Protein AF-A0A9D5W1E8-F1 (afdb_monomer_lite)

Structure (mmCIF, N/CA/C/O backbone):
data_AF-A0A9D5W1E8-F1
#
_entry.id   AF-A0A9D5W1E8-F1
#
loop_
_atom_site.group_PDB
_atom_site.id
_atom_site.type_symbol
_atom_site.label_atom_id
_atom_site.label_alt_id
_atom_site.label_comp_id
_atom_site.label_asym_id
_atom_site.label_entity_id
_atom_site.label_seq_id
_atom_site.pdbx_PDB_ins_code
_atom_site.Cartn_x
_atom_site.Cartn_y
_atom_site.Cartn_z
_atom_site.occupancy
_atom_site.B_iso_or_equiv
_atom_site.auth_seq_id
_atom_site.auth_comp_id
_atom_site.auth_asym_id
_atom_site.auth_atom_id
_atom_site.pdbx_PDB_model_num
ATOM 1 N N . MET A 1 1 ? -69.126 -59.414 -14.649 1.00 39.06 1 MET A N 1
ATOM 2 C CA . MET A 1 1 ? -68.035 -60.348 -15.003 1.00 39.06 1 MET A CA 1
ATOM 3 C C . MET A 1 1 ? -66.788 -59.527 -15.330 1.00 39.06 1 MET A C 1
ATOM 5 O O . MET A 1 1 ? -66.850 -58.759 -16.272 1.00 39.06 1 MET A O 1
ATOM 9 N N . ARG A 1 2 ? -65.721 -59.688 -14.521 1.00 39.66 2 ARG A N 1
ATOM 10 C CA . ARG A 1 2 ? -64.316 -59.208 -14.659 1.00 39.66 2 ARG A CA 1
ATOM 11 C C . ARG A 1 2 ? -64.082 -57.675 -14.695 1.00 39.66 2 ARG A C 1
ATOM 13 O O . ARG A 1 2 ? -64.493 -57.022 -15.636 1.00 39.66 2 ARG A O 1
ATOM 20 N N . LEU A 1 3 ? -63.608 -57.027 -13.618 1.00 42.31 3 LEU A N 1
ATOM 21 C CA . LEU A 1 3 ? -62.220 -56.868 -13.097 1.00 42.31 3 LEU A CA 1
ATOM 22 C C . LEU A 1 3 ? -61.208 -56.201 -14.051 1.00 42.31 3 LEU A C 1
ATOM 24 O O . LEU A 1 3 ? -60.854 -56.811 -15.058 1.00 42.31 3 LEU A O 1
ATOM 28 N N . ARG A 1 4 ? -60.681 -55.033 -13.626 1.00 44.94 4 ARG A N 1
ATOM 29 C CA . ARG A 1 4 ? -59.262 -54.561 -13.580 1.00 44.94 4 ARG A CA 1
ATOM 30 C C . ARG A 1 4 ? -59.276 -53.025 -13.436 1.00 44.94 4 ARG A C 1
ATOM 32 O O . ARG A 1 4 ? -59.756 -52.346 -14.329 1.00 44.94 4 ARG A O 1
ATOM 39 N N . LEU A 1 5 ? -59.037 -52.435 -12.262 1.00 48.88 5 LEU A N 1
ATOM 40 C CA . LEU A 1 5 ? -57.752 -52.210 -11.573 1.00 48.88 5 LEU A CA 1
ATOM 41 C C . LEU A 1 5 ? -56.649 -51.646 -12.489 1.00 48.88 5 LEU A C 1
ATOM 43 O O . LEU A 1 5 ? -55.990 -52.409 -13.185 1.00 48.88 5 LEU A O 1
ATOM 47 N N . CYS A 1 6 ? -56.424 -50.333 -12.410 1.00 46.44 6 CYS A N 1
ATOM 48 C CA . CYS A 1 6 ? -55.122 -49.698 -12.619 1.00 46.44 6 CYS A CA 1
ATOM 49 C C . CYS A 1 6 ? -55.022 -48.510 -11.657 1.00 46.44 6 CYS A C 1
ATOM 51 O O . CYS A 1 6 ? -55.689 -47.493 -11.825 1.00 46.44 6 CYS A O 1
ATOM 53 N N . ALA A 1 7 ? -54.220 -48.697 -10.612 1.00 51.88 7 ALA A N 1
ATOM 54 C CA . ALA A 1 7 ? -53.788 -47.651 -9.705 1.00 51.88 7 ALA A CA 1
ATOM 55 C C . ALA A 1 7 ? -52.698 -46.817 -10.388 1.00 51.88 7 ALA A C 1
ATOM 57 O O . ALA A 1 7 ? -51.744 -47.378 -10.924 1.00 51.88 7 ALA A O 1
ATOM 58 N N . VAL A 1 8 ? -52.809 -45.491 -10.321 1.00 54.53 8 VAL A N 1
ATOM 59 C CA . VAL A 1 8 ? -51.677 -44.587 -10.542 1.00 54.53 8 VAL A CA 1
ATOM 60 C C . VAL A 1 8 ? -51.559 -43.714 -9.301 1.00 54.53 8 VAL A C 1
ATOM 62 O O . VAL A 1 8 ? -52.419 -42.889 -9.006 1.00 54.53 8 VAL A O 1
ATOM 65 N N . LEU A 1 9 ? -50.499 -43.982 -8.543 1.00 51.16 9 LEU A N 1
ATOM 66 C CA . LEU A 1 9 ? -50.041 -43.221 -7.389 1.00 51.16 9 LEU A CA 1
ATOM 67 C C . LEU A 1 9 ? -49.576 -41.835 -7.858 1.00 51.16 9 LEU A C 1
ATOM 69 O O . LEU A 1 9 ? -48.527 -41.711 -8.485 1.00 51.16 9 LEU A O 1
ATOM 73 N N . GLY A 1 10 ? -50.355 -40.799 -7.553 1.00 48.41 10 GLY A N 1
ATOM 74 C CA . GLY A 1 10 ? -49.923 -39.408 -7.668 1.00 48.41 10 GLY A CA 1
ATOM 75 C C . GLY A 1 10 ? -49.123 -39.009 -6.430 1.00 48.41 10 GLY A C 1
ATOM 76 O O . GLY A 1 10 ? -49.700 -38.769 -5.373 1.00 48.41 10 GLY A O 1
ATOM 77 N N . PHE A 1 11 ? -47.798 -38.966 -6.556 1.00 49.66 11 PHE A N 1
ATOM 78 C CA . PHE A 1 11 ? -46.906 -38.363 -5.563 1.00 49.66 11 PHE A CA 1
ATOM 79 C C . PHE A 1 11 ? -47.132 -36.839 -5.506 1.00 49.66 11 PHE A C 1
ATOM 81 O O . PHE A 1 11 ? -47.244 -36.211 -6.562 1.00 49.66 11 PHE A O 1
ATOM 88 N N . PRO A 1 12 ? -47.170 -36.214 -4.315 1.00 54.38 12 PRO A N 1
ATOM 89 C CA . PRO A 1 12 ? -47.283 -34.769 -4.209 1.00 54.38 12 PRO A CA 1
ATOM 90 C C . PRO A 1 12 ? -45.966 -34.107 -4.627 1.00 54.38 12 PRO A C 1
ATOM 92 O O . PRO A 1 12 ? -44.900 -34.380 -4.074 1.00 54.38 12 PRO A O 1
ATOM 95 N N . VAL A 1 13 ? -46.059 -33.203 -5.600 1.00 49.84 13 VAL A N 1
ATOM 96 C CA . VAL A 1 13 ? -44.998 -32.265 -5.973 1.00 49.84 13 VAL A CA 1
ATOM 97 C C . VAL A 1 13 ? -44.851 -31.261 -4.828 1.00 49.84 13 VAL A C 1
ATOM 99 O O . VAL A 1 13 ? -45.526 -30.236 -4.781 1.00 49.84 13 VAL A O 1
ATOM 102 N N . VAL A 1 14 ? -43.977 -31.566 -3.870 1.00 51.47 14 VAL A N 1
ATOM 103 C CA . VAL A 1 14 ? -43.455 -30.580 -2.918 1.00 51.47 14 VAL A CA 1
ATOM 104 C C . VAL A 1 14 ? -42.370 -29.800 -3.659 1.00 51.47 14 VAL A C 1
ATOM 106 O O . VAL A 1 14 ? -41.186 -30.126 -3.599 1.00 51.47 14 VAL A O 1
ATOM 109 N N . CYS A 1 15 ? -42.782 -28.801 -4.441 1.00 47.91 15 CYS A N 1
ATOM 110 C CA . CYS A 1 15 ? -41.850 -27.841 -5.019 1.00 47.91 15 CYS A CA 1
ATOM 111 C C . CYS A 1 15 ? -41.264 -26.993 -3.886 1.00 47.91 15 CYS A C 1
ATOM 113 O O . CYS A 1 15 ? -41.933 -26.130 -3.321 1.00 47.91 15 CYS A O 1
ATOM 115 N N . LEU A 1 16 ? -39.997 -27.274 -3.577 1.00 50.75 16 LEU A N 1
ATOM 116 C CA . LEU A 1 16 ? -39.084 -26.434 -2.815 1.00 50.75 16 LEU A CA 1
ATOM 117 C C . LEU A 1 16 ? -39.103 -24.989 -3.346 1.00 50.75 16 LEU A C 1
ATOM 119 O O . LEU A 1 16 ? -38.348 -24.635 -4.245 1.00 50.75 16 LEU A O 1
ATOM 123 N N . LEU A 1 17 ? -39.930 -24.134 -2.750 1.00 48.00 17 LEU A N 1
ATOM 124 C CA . LEU A 1 17 ? -39.779 -22.677 -2.800 1.00 48.00 17 LEU A CA 1
ATOM 125 C C . LEU A 1 17 ? -39.132 -22.208 -1.496 1.00 48.00 17 LEU A C 1
ATOM 127 O O . LEU A 1 17 ? -39.677 -21.421 -0.734 1.00 48.00 17 LEU A O 1
ATOM 131 N N . GLY A 1 18 ? -37.947 -22.752 -1.234 1.00 45.78 18 GLY A N 1
ATOM 132 C CA . GLY A 1 18 ? -37.009 -22.253 -0.241 1.00 45.78 18 GLY A CA 1
ATOM 133 C C . GLY A 1 18 ? -35.786 -21.710 -0.962 1.00 45.78 18 GLY A C 1
ATOM 134 O O . GLY A 1 18 ? -34.686 -22.208 -0.751 1.00 45.78 18 GLY A O 1
ATOM 135 N N . VAL A 1 19 ? -35.970 -20.744 -1.870 1.00 55.25 19 VAL A N 1
ATOM 136 C CA . VAL A 1 19 ? -34.840 -19.940 -2.343 1.00 55.25 19 VAL A CA 1
ATOM 137 C C . VAL A 1 19 ? -34.376 -19.165 -1.124 1.00 55.25 19 VAL A C 1
ATOM 139 O O . VAL A 1 19 ? -35.001 -18.190 -0.710 1.00 55.25 19 VAL A O 1
AT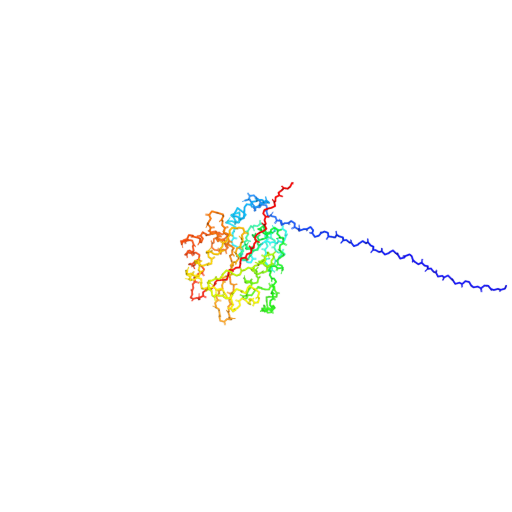OM 142 N N . ALA A 1 20 ? -33.323 -19.681 -0.499 1.00 49.00 20 ALA A N 1
ATOM 143 C CA . ALA A 1 20 ? -32.591 -19.001 0.536 1.00 49.00 20 ALA A CA 1
ATOM 144 C C . ALA A 1 20 ? -32.199 -17.632 -0.020 1.00 49.00 20 ALA A C 1
ATOM 146 O O . ALA A 1 20 ? -31.260 -17.504 -0.805 1.00 49.00 20 ALA A O 1
ATOM 147 N N . ALA A 1 21 ? -32.919 -16.597 0.405 1.00 43.88 21 ALA A N 1
ATOM 148 C CA . ALA A 1 21 ? -32.374 -15.262 0.483 1.00 43.88 21 ALA A CA 1
ATOM 149 C C . ALA A 1 21 ? -31.255 -15.326 1.530 1.00 43.88 21 ALA A C 1
ATOM 151 O O . ALA A 1 21 ? -31.414 -14.894 2.671 1.00 43.88 21 ALA A O 1
ATOM 152 N N . MET A 1 22 ? -30.121 -15.931 1.160 1.00 42.59 22 MET A N 1
ATOM 153 C CA . MET A 1 22 ? -28.859 -15.655 1.813 1.00 42.59 22 MET A CA 1
ATOM 154 C C . MET A 1 22 ? -28.572 -14.208 1.464 1.00 42.59 22 MET A C 1
ATOM 156 O O . MET A 1 22 ? -27.962 -13.889 0.446 1.00 42.59 22 MET A O 1
ATOM 160 N N . SER A 1 23 ? -29.136 -13.328 2.287 1.00 44.66 23 SER A N 1
ATOM 161 C CA . SER A 1 23 ? -28.711 -11.952 2.391 1.00 44.66 23 SER A CA 1
ATOM 162 C C . SER A 1 23 ? -27.190 -12.011 2.410 1.00 44.66 23 SER A C 1
ATOM 164 O O . SER A 1 23 ? -26.612 -12.616 3.316 1.00 44.66 23 SER A O 1
ATOM 166 N N . LEU A 1 24 ? -26.559 -11.459 1.372 1.00 46.53 24 LEU A N 1
ATOM 167 C CA . LEU A 1 24 ? -25.143 -11.116 1.344 1.00 46.53 24 LEU A CA 1
ATOM 168 C C . LEU A 1 24 ? -24.931 -10.063 2.438 1.00 46.53 24 LEU A C 1
ATOM 170 O O . LEU A 1 24 ? -24.718 -8.884 2.168 1.00 46.53 24 LEU A O 1
ATOM 174 N N . ALA A 1 25 ? -25.072 -10.471 3.698 1.00 48.22 25 ALA A N 1
ATOM 175 C CA . ALA A 1 25 ? -24.576 -9.721 4.819 1.00 48.22 25 ALA A CA 1
ATOM 176 C C . ALA A 1 25 ? -23.082 -9.621 4.548 1.00 48.22 25 ALA A C 1
ATOM 178 O O . ALA A 1 25 ? -22.378 -10.634 4.542 1.00 48.22 25 ALA A O 1
ATOM 179 N N . ALA A 1 26 ? -22.631 -8.413 4.209 1.00 59.09 26 ALA A N 1
ATOM 180 C CA . ALA A 1 26 ? -21.218 -8.122 4.082 1.00 59.09 26 ALA A CA 1
ATOM 181 C C . ALA A 1 26 ? -20.546 -8.675 5.340 1.00 59.09 26 ALA A C 1
ATOM 183 O O . ALA A 1 26 ? -20.874 -8.242 6.448 1.00 59.09 26 ALA A O 1
ATOM 184 N N . GLN A 1 27 ? -19.698 -9.693 5.173 1.00 67.50 27 GLN A N 1
ATOM 185 C CA . GLN A 1 27 ? -18.987 -10.280 6.298 1.00 67.50 27 GLN A CA 1
ATOM 186 C C . GLN A 1 27 ? -18.230 -9.146 6.981 1.00 67.50 27 GLN A C 1
ATOM 188 O O . GLN A 1 27 ? -17.465 -8.427 6.330 1.00 67.50 27 GLN A O 1
ATOM 193 N N . ALA A 1 28 ? -18.510 -8.941 8.269 1.00 84.12 28 ALA A N 1
ATOM 194 C CA . ALA A 1 28 ? -17.794 -7.959 9.064 1.00 84.12 28 ALA A CA 1
ATOM 195 C C . ALA A 1 28 ? -16.296 -8.245 8.942 1.00 84.12 28 ALA A C 1
ATOM 197 O O . ALA A 1 28 ? -15.898 -9.407 8.981 1.00 84.12 28 ALA A O 1
ATOM 198 N N . VAL A 1 29 ? -15.485 -7.204 8.765 1.00 90.88 29 VAL A N 1
ATOM 199 C CA . VAL A 1 29 ? -14.031 -7.358 8.681 1.00 90.88 29 VAL A CA 1
ATOM 200 C C . VAL A 1 29 ? -13.511 -7.656 10.085 1.00 90.88 29 VAL A C 1
ATOM 202 O O . VAL A 1 29 ? -13.620 -6.776 10.944 1.00 90.88 29 VAL A O 1
ATOM 205 N N . PRO A 1 30 ? -12.979 -8.857 10.363 1.00 92.75 30 PRO A N 1
ATOM 206 C CA . PRO A 1 30 ? -12.500 -9.171 11.700 1.00 92.75 30 PRO A CA 1
ATOM 207 C C . PRO A 1 30 ? -11.232 -8.373 11.988 1.00 92.75 30 PRO A C 1
ATOM 209 O O . PRO A 1 30 ? -10.327 -8.316 11.157 1.00 92.75 30 PRO A O 1
ATOM 212 N N . VAL A 1 31 ? -11.179 -7.749 13.162 1.00 92.88 31 VAL A N 1
ATOM 213 C CA . VAL A 1 31 ? -10.035 -6.947 13.601 1.00 92.88 31 VAL A CA 1
ATOM 214 C C . VAL A 1 31 ? -9.303 -7.720 14.703 1.00 92.88 31 VAL A C 1
ATOM 216 O O . VAL A 1 31 ? -9.930 -8.054 15.712 1.00 92.88 31 VAL A O 1
ATOM 219 N N . PRO A 1 32 ? -7.994 -7.999 14.562 1.00 94.06 32 PRO A N 1
ATOM 220 C CA . PRO A 1 32 ? -7.176 -8.539 15.641 1.00 94.06 32 PRO A CA 1
ATOM 221 C C . PRO A 1 32 ? -7.301 -7.711 16.928 1.00 94.06 32 PRO A C 1
ATOM 223 O O . PRO A 1 32 ? -7.442 -6.483 16.889 1.00 94.06 32 PRO A O 1
ATOM 226 N N . ALA A 1 33 ? -7.200 -8.365 18.086 1.00 93.38 33 ALA A N 1
ATOM 227 C CA . ALA A 1 33 ? -7.317 -7.689 19.379 1.00 93.38 33 ALA A CA 1
ATOM 228 C C . ALA A 1 33 ? -6.258 -6.586 19.568 1.00 93.38 33 ALA A C 1
ATOM 230 O O . ALA A 1 33 ? -6.563 -5.525 20.108 1.00 93.38 33 ALA A O 1
ATOM 231 N N . ASP A 1 34 ? -5.033 -6.796 19.077 1.00 94.88 34 ASP A N 1
ATOM 232 C CA . ASP A 1 34 ? -3.947 -5.817 19.153 1.00 94.88 34 ASP A CA 1
ATOM 233 C C . ASP A 1 34 ? -4.198 -4.583 18.275 1.00 94.88 34 ASP A C 1
ATOM 235 O O . ASP A 1 34 ? -3.878 -3.470 18.686 1.00 94.88 34 ASP A O 1
ATOM 239 N N . LEU A 1 35 ? -4.819 -4.750 17.103 1.00 95.25 35 LEU A N 1
ATOM 240 C CA . LEU A 1 35 ? -5.220 -3.627 16.249 1.00 95.25 35 LEU A CA 1
ATOM 241 C C . LEU A 1 35 ? -6.437 -2.885 16.809 1.00 95.25 35 LEU A C 1
ATOM 243 O O . LEU A 1 35 ? -6.480 -1.656 16.765 1.00 95.25 35 LEU A O 1
ATOM 247 N N . THR A 1 36 ? -7.384 -3.613 17.403 1.00 92.88 36 THR A N 1
ATOM 248 C CA . THR A 1 36 ? -8.531 -3.021 18.108 1.00 92.88 36 THR A CA 1
ATOM 249 C C . THR A 1 36 ? -8.052 -2.140 19.262 1.00 92.88 36 THR A C 1
ATOM 251 O O . THR A 1 36 ? -8.447 -0.981 19.368 1.00 92.88 36 THR A O 1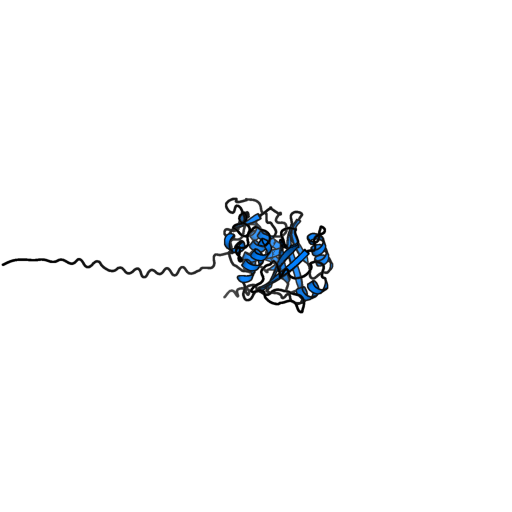
ATOM 254 N N . ALA A 1 37 ? -7.125 -2.647 20.083 1.00 92.69 37 ALA A N 1
ATOM 255 C CA . ALA A 1 37 ? -6.531 -1.902 21.194 1.00 92.69 37 ALA A CA 1
ATOM 256 C C . ALA A 1 37 ? -5.750 -0.653 20.743 1.00 92.69 37 ALA A C 1
ATOM 258 O O . ALA A 1 37 ? -5.588 0.286 21.520 1.00 92.69 37 ALA A O 1
ATOM 259 N N . LYS A 1 38 ? -5.282 -0.628 19.489 1.00 93.44 38 LYS A N 1
ATOM 260 C CA . LYS A 1 38 ? -4.575 0.504 18.874 1.00 93.44 38 LYS A CA 1
ATOM 261 C C . LYS A 1 38 ? -5.482 1.451 18.079 1.00 93.44 38 LYS A C 1
ATOM 263 O O . LYS A 1 38 ? -4.971 2.397 17.488 1.00 93.44 38 LYS A O 1
ATOM 268 N N . GLY A 1 39 ? -6.799 1.235 18.081 1.00 88.06 39 GLY A N 1
ATOM 269 C CA . GLY A 1 39 ? -7.769 2.176 17.513 1.00 88.06 39 GLY A CA 1
ATOM 270 C C . GLY A 1 39 ? -8.333 1.809 16.139 1.00 88.06 39 GLY A C 1
ATOM 271 O O . GLY A 1 39 ? -9.019 2.634 15.539 1.00 88.06 39 GLY A O 1
ATOM 272 N N . VAL A 1 40 ? -8.113 0.588 15.635 1.00 90.31 40 VAL A N 1
ATOM 273 C CA . VAL A 1 40 ? -8.879 0.097 14.477 1.00 90.31 40 VAL A CA 1
ATOM 274 C C . VAL A 1 40 ? -10.297 -0.238 14.938 1.00 90.31 40 VAL A C 1
ATOM 276 O O . VAL A 1 40 ? -10.538 -1.280 15.543 1.00 90.31 40 VAL A O 1
ATOM 279 N N . ALA A 1 41 ? -11.240 0.657 14.656 1.00 86.88 41 ALA A N 1
ATOM 280 C CA . ALA A 1 41 ? -12.644 0.505 15.020 1.00 86.88 41 ALA A CA 1
ATOM 281 C C . ALA A 1 41 ? -13.564 1.128 13.957 1.00 86.88 41 ALA A C 1
ATOM 283 O O . ALA A 1 41 ? -13.138 2.032 13.228 1.00 86.88 41 ALA A O 1
ATOM 284 N N . PRO A 1 42 ? -14.838 0.700 13.866 1.00 80.56 42 PRO A N 1
ATOM 285 C CA . PRO A 1 42 ? -15.832 1.399 13.060 1.00 80.56 42 PRO A CA 1
ATOM 286 C C . PRO A 1 42 ? -15.862 2.899 13.394 1.00 80.56 42 PRO A C 1
ATOM 288 O O . PRO A 1 42 ? -15.907 3.276 14.561 1.00 80.56 42 PRO A O 1
ATOM 291 N N . GLY A 1 43 ? -15.816 3.752 12.369 1.00 81.69 43 GLY A N 1
ATOM 292 C CA . GLY A 1 43 ? -15.843 5.211 12.532 1.00 81.69 43 GLY A CA 1
ATOM 293 C C . GLY A 1 43 ? -14.489 5.877 12.812 1.00 81.69 43 GLY A C 1
ATOM 294 O O . GLY A 1 43 ? -14.419 7.104 12.745 1.00 81.69 43 GLY A O 1
ATOM 295 N N . ALA A 1 44 ? -13.414 5.116 13.059 1.00 89.62 44 ALA A N 1
ATOM 296 C CA . ALA A 1 44 ? -12.063 5.676 13.123 1.00 89.62 44 ALA A CA 1
ATOM 297 C C . ALA A 1 44 ? -11.687 6.350 11.792 1.00 89.62 44 ALA A C 1
ATOM 299 O O . ALA A 1 44 ? -12.136 5.933 10.717 1.00 89.62 44 ALA A O 1
ATOM 300 N N . SER A 1 45 ? -10.865 7.403 11.842 1.00 92.19 45 SER A N 1
ATOM 301 C CA . SER A 1 45 ? -10.406 8.033 10.605 1.00 92.19 45 SER A CA 1
ATOM 302 C C . SER A 1 45 ? -9.477 7.079 9.834 1.00 92.19 45 SER A C 1
ATOM 304 O O . SER A 1 45 ? -8.790 6.263 10.455 1.00 92.19 45 SER A O 1
ATOM 306 N N . PRO A 1 46 ? -9.395 7.179 8.492 1.00 94.81 46 PRO A N 1
ATOM 307 C CA . PRO A 1 46 ? -8.453 6.382 7.705 1.00 94.81 46 PRO A CA 1
ATOM 308 C C . PRO A 1 46 ? -7.010 6.450 8.222 1.00 94.81 46 PRO A C 1
ATOM 310 O O . PRO A 1 46 ? -6.311 5.439 8.261 1.00 94.81 46 PRO A O 1
ATOM 313 N N . THR A 1 47 ? -6.580 7.636 8.656 1.00 95.38 47 THR A N 1
ATOM 314 C CA . THR A 1 47 ? -5.244 7.861 9.213 1.00 95.38 47 THR A CA 1
ATOM 315 C C . THR A 1 47 ? -5.064 7.165 10.558 1.00 95.38 47 THR A C 1
ATOM 317 O O . THR A 1 47 ? -4.020 6.554 10.764 1.00 95.38 47 THR A O 1
ATOM 320 N N . ASP A 1 48 ? -6.062 7.198 11.447 1.00 94.75 48 ASP A N 1
ATOM 321 C CA . ASP A 1 48 ? -5.988 6.506 12.744 1.00 94.75 48 ASP A CA 1
ATOM 322 C C . ASP A 1 48 ? -5.935 4.986 12.553 1.00 94.75 48 ASP A C 1
ATOM 324 O O . ASP A 1 48 ? -5.112 4.307 13.167 1.00 94.75 48 ASP A O 1
ATOM 328 N N . MET A 1 49 ? -6.752 4.454 11.632 1.00 95.81 49 MET A N 1
ATOM 329 C CA . MET A 1 49 ? -6.708 3.037 11.263 1.00 95.81 49 MET A CA 1
ATOM 330 C C . MET A 1 49 ? -5.329 2.638 10.735 1.00 95.81 49 MET A C 1
ATOM 332 O O . MET A 1 49 ? -4.806 1.600 11.126 1.00 95.81 49 MET A O 1
ATOM 336 N N . ALA A 1 50 ? -4.724 3.450 9.865 1.00 97.12 50 ALA A N 1
ATOM 337 C CA . ALA A 1 50 ? -3.394 3.183 9.326 1.00 97.12 50 ALA A CA 1
ATOM 338 C C . ALA A 1 50 ? -2.292 3.310 10.392 1.00 97.12 50 ALA A C 1
ATOM 340 O O . ALA A 1 50 ? -1.372 2.492 10.444 1.00 97.12 50 ALA A O 1
ATOM 341 N N . ASP A 1 51 ? -2.394 4.303 11.278 1.00 97.50 51 ASP A N 1
ATOM 342 C CA . ASP A 1 51 ? -1.434 4.527 12.357 1.00 97.50 51 ASP A CA 1
ATOM 343 C C . ASP A 1 51 ? -1.434 3.386 13.385 1.00 97.50 51 ASP A C 1
ATOM 345 O O . ASP A 1 51 ? -0.372 3.070 13.928 1.00 97.50 51 ASP A O 1
ATOM 349 N N . ALA A 1 52 ? -2.564 2.704 13.588 1.00 97.56 52 ALA A N 1
ATOM 350 C CA . ALA A 1 52 ? -2.662 1.534 14.461 1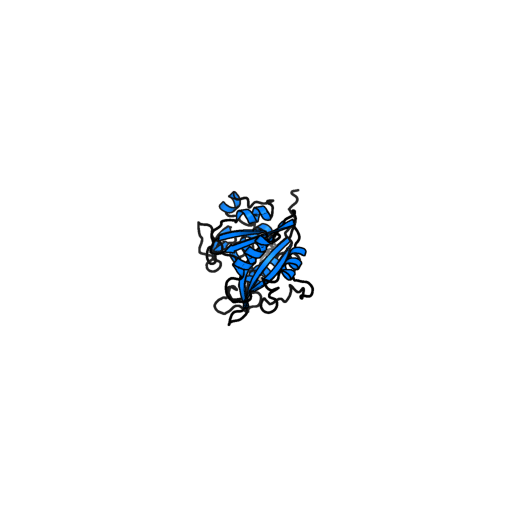.00 97.56 52 ALA A CA 1
ATOM 351 C C . ALA A 1 52 ? -1.768 0.357 14.018 1.00 97.56 52 ALA A C 1
ATOM 353 O O . ALA A 1 52 ? -1.341 -0.452 14.846 1.00 97.56 52 ALA A O 1
ATOM 354 N N . PHE A 1 53 ? -1.425 0.267 12.729 1.00 98.19 53 PHE A N 1
ATOM 355 C CA . PHE A 1 53 ? -0.509 -0.762 12.233 1.00 98.19 53 PHE A CA 1
ATOM 356 C C . PHE A 1 53 ? 0.964 -0.439 12.478 1.00 98.19 53 PHE A C 1
ATOM 358 O O . PHE A 1 53 ? 1.804 -1.336 12.376 1.00 98.19 53 PHE A O 1
ATOM 365 N N . LYS A 1 54 ? 1.314 0.818 12.776 1.00 97.88 54 LYS A N 1
ATOM 366 C CA . LYS A 1 54 ? 2.715 1.223 12.926 1.00 97.88 54 LYS A CA 1
ATOM 367 C C . LYS A 1 54 ? 3.420 0.375 13.984 1.00 97.88 54 LYS A C 1
ATOM 369 O O . LYS A 1 54 ? 2.886 0.096 15.061 1.00 97.88 54 LYS A O 1
ATOM 374 N N . GLY A 1 55 ? 4.646 -0.021 13.662 1.00 97.56 55 GLY A N 1
ATOM 375 C CA . GLY A 1 55 ? 5.484 -0.853 14.518 1.00 97.56 55 GLY A CA 1
ATOM 376 C C . GLY A 1 55 ? 5.141 -2.342 14.498 1.00 97.56 55 GLY A C 1
ATOM 377 O O . GLY A 1 55 ? 5.811 -3.099 15.196 1.00 97.56 55 GLY A O 1
ATOM 378 N N . ILE A 1 56 ? 4.150 -2.798 13.715 1.00 98.44 56 ILE A N 1
ATOM 379 C CA . ILE A 1 56 ? 4.020 -4.236 13.440 1.00 98.44 56 ILE A CA 1
ATOM 380 C C . ILE A 1 56 ? 5.308 -4.706 12.741 1.00 98.44 56 ILE A C 1
ATOM 382 O O . ILE A 1 56 ? 5.682 -4.114 11.722 1.00 98.44 56 ILE A O 1
ATOM 386 N N . PRO A 1 57 ? 5.997 -5.738 13.267 1.00 98.44 57 PRO A N 1
ATOM 387 C CA . PRO A 1 57 ? 7.236 -6.230 12.681 1.00 98.44 57 PRO A CA 1
ATOM 388 C C . PRO A 1 57 ? 7.048 -6.732 11.254 1.00 98.44 57 PRO A C 1
ATOM 390 O O . PRO A 1 57 ? 5.968 -7.174 10.857 1.00 98.44 57 PRO A O 1
ATOM 393 N N . TYR A 1 58 ? 8.136 -6.721 10.494 1.00 98.44 58 TYR A N 1
ATOM 394 C CA . TYR A 1 58 ? 8.139 -7.369 9.197 1.00 98.44 58 TYR A CA 1
ATOM 395 C C . TYR A 1 58 ? 8.207 -8.889 9.364 1.00 98.44 58 TYR A C 1
ATOM 397 O O . TYR A 1 58 ? 9.023 -9.401 10.130 1.00 98.44 58 TYR A O 1
ATOM 405 N N . ARG A 1 59 ? 7.364 -9.608 8.625 1.00 97.94 59 ARG A N 1
ATOM 406 C CA . ARG A 1 59 ? 7.426 -11.066 8.481 1.00 97.94 59 ARG A CA 1
ATOM 407 C C . ARG A 1 59 ? 7.393 -11.382 7.001 1.00 97.94 59 ARG A C 1
ATOM 409 O O . ARG A 1 59 ? 6.481 -10.917 6.321 1.00 97.94 59 ARG A O 1
ATOM 416 N N . ASP A 1 60 ? 8.353 -12.168 6.524 1.00 95.31 60 ASP A N 1
ATOM 417 C CA . ASP A 1 60 ? 8.337 -12.655 5.147 1.00 95.31 60 ASP A CA 1
ATOM 418 C C . ASP A 1 60 ? 7.001 -13.337 4.859 1.00 95.31 60 ASP A C 1
ATOM 420 O O . ASP A 1 60 ? 6.540 -14.170 5.636 1.00 95.31 60 ASP A O 1
ATOM 424 N N . ASP A 1 61 ? 6.362 -12.911 3.771 1.00 94.19 61 ASP A N 1
ATOM 425 C CA . ASP A 1 61 ? 5.041 -13.378 3.341 1.00 94.19 61 ASP A CA 1
ATOM 426 C C . ASP A 1 61 ? 3.875 -13.146 4.331 1.00 94.19 61 ASP A C 1
ATOM 428 O O . ASP A 1 61 ? 2.760 -13.612 4.102 1.00 94.19 61 ASP A O 1
ATOM 432 N N . GLY A 1 62 ? 4.107 -12.405 5.421 1.00 97.31 62 GLY A N 1
ATOM 433 C CA . GLY A 1 62 ? 3.139 -12.203 6.497 1.00 97.31 62 GLY A CA 1
ATOM 434 C C . GLY A 1 62 ? 1.927 -11.368 6.085 1.00 97.31 62 GLY A C 1
ATOM 435 O O . GLY A 1 62 ? 2.071 -10.321 5.455 1.00 97.31 62 GLY A O 1
ATOM 436 N N . THR A 1 63 ? 0.736 -11.795 6.500 1.00 97.81 63 THR A N 1
ATOM 437 C CA . THR A 1 63 ? -0.555 -11.146 6.225 1.00 97.81 63 THR A CA 1
ATOM 438 C C . THR A 1 63 ? -1.567 -11.419 7.351 1.00 97.81 63 THR A C 1
ATOM 440 O O . THR A 1 63 ? -1.258 -12.124 8.314 1.00 97.81 63 THR A O 1
ATOM 443 N N . LEU A 1 64 ? -2.775 -10.862 7.246 1.00 97.62 64 LEU A N 1
ATOM 444 C CA . LEU A 1 64 ? -3.945 -11.309 8.007 1.00 97.62 64 LEU A CA 1
ATOM 445 C C . LEU A 1 64 ? -4.836 -12.172 7.107 1.00 97.62 64 LEU A C 1
ATOM 447 O O . LEU A 1 64 ? -5.031 -11.837 5.938 1.00 97.62 64 LEU A O 1
ATOM 451 N N . ASP A 1 65 ? -5.434 -13.234 7.633 1.00 96.44 65 ASP A N 1
ATOM 452 C CA . ASP A 1 65 ? -6.501 -13.959 6.933 1.00 96.44 65 ASP A CA 1
ATOM 453 C C . ASP A 1 65 ? -7.865 -13.256 7.068 1.00 96.44 65 ASP A C 1
ATOM 455 O O . ASP A 1 65 ? -7.998 -12.186 7.669 1.00 96.44 65 ASP A O 1
ATOM 459 N N . GLU A 1 66 ? -8.897 -13.861 6.489 1.00 95.50 66 GLU A N 1
ATOM 460 C CA . GLU A 1 66 ? -10.285 -13.399 6.522 1.00 95.50 66 GLU A CA 1
ATOM 461 C C . GLU A 1 66 ? -10.919 -13.479 7.918 1.00 95.50 66 GLU A C 1
ATOM 463 O O . GLU A 1 66 ? -12.034 -12.998 8.106 1.00 95.50 66 GLU A O 1
ATOM 468 N N . GLN A 1 67 ? -10.243 -14.091 8.893 1.00 96.50 67 GLN A N 1
ATOM 469 C CA . GLN A 1 67 ? -10.649 -14.157 10.297 1.00 96.50 67 GLN A CA 1
ATOM 470 C C . GLN A 1 67 ? -9.843 -13.191 11.178 1.00 96.50 67 GLN A C 1
ATOM 472 O O . GLN A 1 67 ? -10.037 -13.171 12.394 1.00 96.50 67 GLN A O 1
ATOM 477 N N . GLY A 1 68 ? -8.966 -12.369 10.590 1.00 96.12 68 GLY A N 1
ATOM 478 C CA . GLY A 1 68 ? -8.124 -11.432 11.330 1.00 96.12 68 GLY A CA 1
ATOM 479 C C . GLY A 1 68 ? -7.009 -12.126 12.114 1.00 96.12 68 GLY A C 1
ATOM 480 O O . GLY A 1 68 ? -6.565 -11.614 13.137 1.00 96.12 68 GLY A O 1
ATOM 481 N N . ARG A 1 69 ? -6.553 -13.303 11.678 1.00 97.88 69 ARG A N 1
ATOM 482 C CA . ARG A 1 69 ? -5.422 -14.013 12.287 1.00 97.88 69 ARG A CA 1
ATOM 483 C C . ARG A 1 69 ? -4.160 -13.760 11.472 1.00 97.88 69 ARG A C 1
ATOM 485 O O . ARG A 1 69 ? -4.203 -13.755 10.244 1.00 97.88 69 ARG A O 1
ATOM 492 N N . TYR A 1 70 ? -3.028 -13.572 12.147 1.00 98.44 70 TYR A N 1
ATOM 493 C CA . TYR A 1 70 ? -1.739 -13.448 11.469 1.00 98.44 70 TYR A CA 1
ATOM 494 C C . TYR A 1 70 ? -1.360 -14.780 10.821 1.00 98.44 70 TYR A C 1
ATOM 496 O O . TYR A 1 70 ? -1.312 -15.806 11.497 1.00 98.44 70 TYR A O 1
ATOM 504 N N . THR A 1 71 ? -1.079 -14.750 9.523 1.00 98.00 71 THR A N 1
ATOM 505 C CA . THR A 1 71 ? -0.756 -15.924 8.702 1.00 98.00 71 THR A CA 1
ATOM 506 C C . THR A 1 71 ? 0.233 -15.554 7.591 1.00 98.00 71 THR A C 1
ATOM 508 O O . THR A 1 71 ? 0.783 -14.448 7.595 1.00 98.00 71 THR A O 1
ATOM 511 N N . LEU A 1 72 ? 0.476 -16.467 6.650 1.00 95.69 72 LEU A N 1
ATOM 512 C CA . LEU A 1 72 ? 1.230 -16.233 5.418 1.00 95.69 72 LEU A CA 1
ATOM 513 C C . LEU A 1 72 ? 0.300 -16.304 4.202 1.00 95.69 72 LEU A C 1
ATOM 515 O O . LEU A 1 72 ? -0.669 -17.060 4.212 1.00 95.69 72 LEU A O 1
ATOM 519 N N . PHE A 1 73 ? 0.610 -15.583 3.123 1.00 91.44 73 PHE A N 1
ATOM 520 C CA . PHE A 1 73 ? -0.123 -15.769 1.864 1.00 91.44 73 PHE A CA 1
ATOM 521 C C . PHE A 1 73 ? 0.069 -17.183 1.284 1.00 91.44 73 PHE A C 1
ATOM 523 O O . PHE A 1 73 ? -0.835 -17.702 0.645 1.00 91.44 73 PHE A O 1
ATOM 530 N N . GLU A 1 74 ? 1.256 -17.786 1.436 1.00 89.56 74 GLU A N 1
ATOM 531 C CA . GLU A 1 74 ? 1.621 -19.072 0.805 1.00 89.56 74 GLU A CA 1
ATOM 532 C C . GLU A 1 74 ? 1.050 -20.249 1.580 1.00 89.56 74 GLU A C 1
ATOM 534 O O . GLU A 1 74 ? 0.706 -21.282 1.016 1.00 89.56 74 GLU A O 1
ATOM 539 N N . ARG A 1 75 ? 0.980 -20.079 2.899 1.00 92.44 75 ARG A N 1
ATOM 540 C CA . ARG A 1 75 ? 0.577 -21.104 3.855 1.00 92.44 75 ARG A CA 1
ATOM 541 C C . ARG A 1 75 ? -0.462 -20.505 4.796 1.00 92.44 75 ARG A C 1
ATOM 543 O O . ARG A 1 75 ? -0.134 -20.222 5.950 1.00 92.44 75 ARG A O 1
ATOM 550 N N . PRO A 1 76 ? -1.687 -20.240 4.299 1.00 93.75 76 PRO A N 1
ATOM 551 C CA . PRO A 1 76 ? -2.736 -19.593 5.083 1.00 93.75 76 PRO A CA 1
ATOM 552 C C . PRO A 1 76 ? -3.170 -20.427 6.300 1.00 93.75 76 PRO A C 1
ATOM 554 O O . PRO A 1 76 ? -3.731 -19.887 7.252 1.00 93.75 76 PRO A O 1
ATOM 557 N N . ASP A 1 77 ? -2.869 -21.727 6.300 1.00 95.56 77 ASP A N 1
ATOM 558 C CA . ASP A 1 77 ? -3.049 -22.659 7.412 1.00 95.56 77 ASP A CA 1
ATOM 559 C C . ASP A 1 77 ? -2.082 -22.415 8.588 1.00 95.56 77 ASP A C 1
ATOM 561 O O . ASP A 1 77 ? -2.362 -22.834 9.714 1.00 95.56 77 ASP A O 1
ATOM 565 N N . GLN A 1 78 ? -0.968 -21.708 8.371 1.00 97.19 78 GLN A N 1
ATOM 566 C CA . GLN A 1 78 ? 0.003 -21.399 9.420 1.00 97.19 78 GLN A CA 1
ATOM 567 C C . GLN A 1 78 ? -0.367 -20.135 10.187 1.00 97.19 78 GLN A C 1
ATOM 569 O O . GLN A 1 78 ? -0.070 -19.020 9.771 1.00 97.19 78 GLN A O 1
ATOM 574 N N . ILE A 1 79 ? -0.956 -20.317 11.366 1.00 98.25 79 ILE A N 1
ATOM 575 C CA . ILE A 1 79 ? -1.392 -19.208 12.215 1.00 98.25 79 ILE A CA 1
ATOM 576 C C . ILE A 1 79 ? -0.320 -18.828 13.240 1.00 98.25 79 ILE A C 1
ATOM 578 O O . ILE A 1 79 ? 0.183 -19.668 13.988 1.00 98.25 79 ILE A O 1
ATOM 582 N N . PHE A 1 80 ? -0.023 -17.533 13.334 1.00 98.06 80 PHE A N 1
ATOM 583 C CA . PHE A 1 80 ? 0.944 -16.964 14.269 1.00 98.06 80 PHE A CA 1
ATOM 584 C C . PHE A 1 80 ? 0.238 -16.200 15.387 1.00 98.06 80 PHE A C 1
ATOM 586 O O . PHE A 1 80 ? -0.673 -15.412 15.151 1.00 98.06 80 PHE A O 1
ATOM 593 N N . GLN A 1 81 ? 0.719 -16.385 16.617 1.00 96.62 81 GLN A N 1
ATOM 594 C CA . GLN A 1 81 ? 0.239 -15.629 17.782 1.00 96.62 81 GLN A CA 1
ATOM 595 C C . GLN A 1 81 ? 0.874 -14.234 17.884 1.00 96.62 81 GLN A C 1
ATOM 597 O O . GLN A 1 81 ? 0.407 -13.391 18.644 1.00 96.62 81 GLN A O 1
ATOM 602 N N . THR A 1 82 ? 1.955 -13.984 17.140 1.00 97.38 82 THR A N 1
ATOM 603 C CA . THR A 1 82 ? 2.656 -12.698 17.131 1.00 97.38 82 THR A CA 1
ATOM 604 C C . THR A 1 82 ? 2.374 -11.920 15.843 1.00 97.38 82 THR A C 1
ATOM 606 O O . THR A 1 82 ? 2.364 -12.519 14.757 1.00 97.38 82 THR A O 1
ATOM 609 N N . PRO A 1 83 ? 2.215 -10.585 15.918 1.00 98.25 83 PRO A N 1
ATOM 610 C CA . PRO A 1 83 ? 2.044 -9.748 14.738 1.00 98.25 83 PRO A CA 1
ATOM 611 C C . PRO A 1 83 ? 3.215 -9.852 13.767 1.00 98.25 83 PRO A C 1
ATOM 613 O O . PRO A 1 83 ? 4.371 -9.975 14.177 1.00 98.25 83 PRO A O 1
ATOM 616 N N . GLY A 1 84 ? 2.918 -9.773 12.475 1.00 98.12 84 GLY A N 1
ATOM 617 C CA . GLY A 1 84 ? 3.943 -9.701 11.443 1.00 98.12 84 GLY A CA 1
ATOM 618 C C . GLY A 1 84 ? 3.339 -9.607 10.053 1.00 98.12 84 GLY A C 1
ATOM 619 O O . GLY A 1 84 ? 2.497 -10.432 9.700 1.00 98.12 84 GLY A O 1
ATOM 620 N N . LEU A 1 85 ? 3.768 -8.609 9.282 1.00 98.38 85 LEU A N 1
ATOM 621 C CA . LEU A 1 85 ? 3.240 -8.311 7.950 1.00 98.38 85 LEU A CA 1
ATOM 622 C C . LEU A 1 85 ? 4.386 -8.001 6.983 1.00 98.38 85 LEU A C 1
ATOM 624 O O . LEU A 1 85 ? 5.313 -7.277 7.349 1.00 98.38 85 LEU A O 1
ATOM 628 N N . ASN A 1 86 ? 4.317 -8.497 5.748 1.00 97.75 86 ASN A N 1
ATOM 629 C CA . ASN A 1 86 ? 5.130 -7.952 4.659 1.00 97.75 86 ASN A CA 1
ATOM 630 C C . ASN A 1 86 ? 4.430 -6.729 4.031 1.00 97.75 86 ASN A C 1
ATOM 632 O O . ASN A 1 86 ? 3.366 -6.299 4.486 1.00 97.75 86 ASN A O 1
ATOM 636 N N . CYS A 1 87 ? 5.021 -6.141 2.987 1.00 97.50 87 CYS A N 1
ATOM 637 C CA . CYS A 1 87 ? 4.434 -4.978 2.316 1.00 97.50 87 CYS A CA 1
ATOM 638 C C . CYS A 1 87 ? 3.041 -5.277 1.737 1.00 97.50 87 CYS A C 1
ATOM 640 O O . CYS A 1 87 ? 2.106 -4.516 1.987 1.00 97.50 87 CYS A O 1
ATOM 642 N N . SER A 1 88 ? 2.875 -6.409 1.052 1.00 97.44 88 SER A N 1
ATOM 643 C CA . SER A 1 88 ? 1.600 -6.838 0.467 1.00 97.44 88 SER A CA 1
ATOM 644 C C . SER A 1 88 ? 0.527 -7.136 1.512 1.00 97.44 88 SER A C 1
ATOM 646 O O . SER A 1 88 ? -0.613 -6.697 1.383 1.00 97.44 88 SER A O 1
ATOM 648 N N . GLY A 1 89 ? 0.890 -7.837 2.581 1.00 97.75 89 GLY A N 1
ATOM 649 C CA . GLY A 1 89 ? -0.012 -8.225 3.655 1.00 97.75 89 GLY A CA 1
ATOM 650 C C . GLY A 1 89 ? -0.448 -7.025 4.474 1.00 97.75 89 GLY A C 1
ATOM 651 O O . GLY A 1 89 ? -1.613 -6.945 4.856 1.00 97.75 89 GLY A O 1
ATOM 652 N N . PHE A 1 90 ? 0.439 -6.045 4.669 1.00 98.56 90 PHE A N 1
ATOM 653 C CA . PHE A 1 90 ? 0.069 -4.749 5.228 1.00 98.56 90 PHE A CA 1
ATOM 654 C C . PHE A 1 90 ? -0.953 -4.018 4.348 1.00 98.56 90 PHE A C 1
ATOM 656 O O . PHE A 1 90 ? -2.016 -3.644 4.848 1.00 98.56 90 PHE A O 1
ATOM 663 N N . VAL A 1 91 ? -0.666 -3.848 3.051 1.00 98.56 91 VAL A N 1
ATOM 664 C CA . VAL A 1 91 ? -1.561 -3.139 2.121 1.00 98.56 91 VAL A CA 1
ATOM 665 C C . VAL A 1 91 ? -2.932 -3.809 2.061 1.00 98.56 91 VAL A C 1
ATOM 667 O O . VAL A 1 91 ? -3.945 -3.120 2.188 1.00 98.56 91 VAL A O 1
ATOM 670 N N . LEU A 1 92 ? -2.984 -5.138 1.946 1.00 98.06 92 LEU A N 1
ATOM 671 C CA . LEU A 1 92 ? -4.237 -5.891 1.971 1.00 98.06 92 LEU A CA 1
ATOM 672 C C . LEU A 1 92 ? -4.994 -5.680 3.285 1.00 98.06 92 LEU A C 1
ATOM 674 O O . LEU A 1 92 ? -6.166 -5.305 3.269 1.00 98.06 92 LEU A O 1
ATOM 678 N N . SER A 1 93 ? -4.320 -5.888 4.417 1.00 97.50 93 SER A N 1
ATOM 679 C CA . SER A 1 93 ? -4.936 -5.805 5.742 1.00 97.50 93 SER A CA 1
ATOM 680 C C . SER A 1 93 ? -5.546 -4.430 5.998 1.00 97.50 93 SER A C 1
ATOM 682 O O . SER A 1 93 ? -6.709 -4.340 6.382 1.00 97.50 93 SER A O 1
ATOM 684 N N . LEU A 1 94 ? -4.797 -3.354 5.742 1.00 97.75 94 LEU A N 1
ATOM 685 C CA . LEU A 1 94 ? -5.303 -1.995 5.920 1.00 97.75 94 LEU A CA 1
ATOM 686 C C . LEU A 1 94 ? -6.446 -1.690 4.941 1.00 97.75 94 LEU A C 1
ATOM 688 O O . LEU A 1 94 ? -7.461 -1.120 5.342 1.00 97.75 94 LEU A O 1
ATOM 692 N N . SER A 1 95 ? -6.337 -2.132 3.686 1.00 97.50 95 SER A N 1
ATOM 693 C CA . SER A 1 95 ? -7.38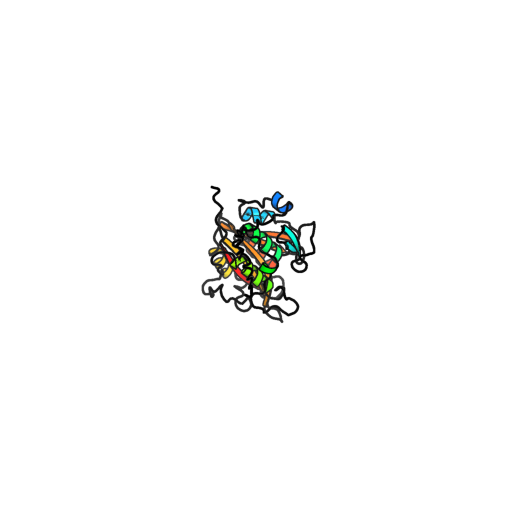3 -1.915 2.680 1.00 97.50 95 SER A CA 1
ATOM 694 C C . SER A 1 95 ? -8.713 -2.563 3.060 1.00 97.50 95 SER A C 1
ATOM 696 O O . SER A 1 95 ? -9.759 -1.966 2.813 1.00 97.50 95 SER A O 1
ATOM 698 N N . ARG A 1 96 ? -8.707 -3.738 3.709 1.00 95.81 96 ARG A N 1
ATOM 699 C CA . ARG A 1 96 ? -9.943 -4.366 4.212 1.00 95.81 96 ARG A CA 1
ATOM 700 C C . ARG A 1 96 ? -10.699 -3.445 5.165 1.00 95.81 96 ARG A C 1
ATOM 702 O O . ARG A 1 96 ? -11.911 -3.282 5.027 1.00 95.81 96 ARG A O 1
ATOM 709 N N . TYR A 1 97 ? -9.984 -2.820 6.099 1.00 94.44 97 TYR A N 1
ATOM 710 C CA . TYR A 1 97 ? -10.577 -1.914 7.081 1.00 94.44 97 TYR A CA 1
ATOM 711 C C . TYR A 1 97 ? -11.042 -0.608 6.438 1.00 94.44 97 TYR A C 1
ATOM 713 O O . TYR A 1 97 ? -12.180 -0.197 6.654 1.00 94.44 97 TYR A O 1
ATOM 721 N N . LEU A 1 98 ? -10.211 -0.008 5.580 1.00 94.88 98 LEU A N 1
ATOM 722 C CA . LEU A 1 98 ? -10.541 1.237 4.885 1.00 94.88 98 LEU A CA 1
ATOM 723 C C . LEU A 1 98 ? -11.747 1.094 3.947 1.00 94.88 98 LEU A C 1
ATOM 725 O O . LEU A 1 98 ? -12.577 1.997 3.859 1.00 94.88 98 LEU A O 1
ATOM 729 N N . LEU A 1 99 ? -11.866 -0.044 3.260 1.00 93.75 99 LEU A N 1
ATOM 730 C CA . LEU A 1 99 ? -12.987 -0.338 2.365 1.00 93.75 99 LEU A CA 1
ATOM 731 C C . LEU A 1 99 ? -14.198 -0.942 3.088 1.00 93.75 99 LEU A C 1
ATOM 733 O O . LEU A 1 99 ? -15.265 -1.055 2.483 1.00 93.75 99 LEU A O 1
ATOM 737 N N . GLY A 1 100 ? -14.049 -1.363 4.348 1.00 92.25 100 GLY A N 1
ATOM 738 C CA . GLY A 1 100 ? -15.072 -2.116 5.074 1.00 92.25 100 GLY A CA 1
ATOM 739 C C . GLY A 1 100 ? -15.449 -3.429 4.378 1.00 92.25 100 GLY A C 1
ATOM 740 O O . GLY A 1 100 ? -16.626 -3.793 4.350 1.00 92.25 100 GLY A O 1
ATOM 741 N N . ARG A 1 101 ? -14.472 -4.112 3.765 1.00 92.50 101 ARG A N 1
ATOM 742 C CA . ARG A 1 101 ? -14.663 -5.344 2.981 1.00 92.50 101 ARG A CA 1
ATOM 743 C C . ARG A 1 101 ? -13.691 -6.430 3.426 1.00 92.50 101 ARG A C 1
ATOM 745 O O . ARG A 1 101 ? -12.486 -6.202 3.463 1.00 92.50 101 ARG A O 1
ATOM 752 N N . ASN A 1 102 ? -14.201 -7.629 3.700 1.00 94.44 102 ASN A N 1
ATOM 753 C CA . ASN A 1 102 ? -13.369 -8.777 4.055 1.00 94.44 102 ASN A CA 1
ATOM 754 C C . ASN A 1 102 ? -12.817 -9.465 2.792 1.00 94.44 102 ASN A C 1
ATOM 756 O O . ASN A 1 102 ? -13.365 -10.456 2.321 1.00 94.44 102 ASN A O 1
ATOM 760 N N . ILE A 1 103 ? -11.787 -8.867 2.188 1.00 94.81 103 ILE A N 1
ATOM 761 C CA . ILE A 1 103 ? -11.180 -9.335 0.929 1.00 94.81 103 ILE A CA 1
ATOM 762 C C . ILE A 1 103 ? -10.420 -10.641 1.179 1.00 94.81 103 ILE A C 1
ATOM 764 O O . ILE A 1 103 ? -9.503 -10.654 1.997 1.00 94.81 103 ILE A O 1
ATOM 768 N N . GLY A 1 104 ? -10.753 -11.722 0.476 1.00 94.56 104 GLY A N 1
ATOM 769 C CA . GLY A 1 104 ? -10.075 -13.009 0.661 1.00 94.56 104 GLY A CA 1
ATOM 770 C C . GLY A 1 104 ? -8.605 -12.997 0.230 1.00 94.56 104 GLY A C 1
ATOM 771 O O . GLY A 1 104 ? -8.231 -12.224 -0.651 1.00 94.56 104 GLY A O 1
ATOM 772 N N . LEU A 1 105 ? -7.762 -13.863 0.801 1.00 94.00 105 LEU A N 1
ATOM 773 C CA . LEU A 1 105 ? -6.359 -14.003 0.380 1.00 94.00 105 LEU A CA 1
ATOM 774 C C . LEU A 1 105 ? -6.261 -14.447 -1.082 1.00 94.00 105 LEU A C 1
ATOM 776 O O . LEU A 1 105 ? -5.542 -13.826 -1.858 1.00 94.00 105 LEU A O 1
ATOM 780 N N . ALA A 1 106 ? -7.049 -15.452 -1.475 1.00 90.81 106 ALA A N 1
ATOM 781 C CA . ALA A 1 106 ? -7.115 -15.919 -2.861 1.00 90.81 106 ALA A CA 1
ATOM 782 C C . ALA A 1 106 ? -7.652 -14.842 -3.816 1.00 90.81 106 ALA A C 1
ATOM 784 O O . ALA A 1 106 ? -7.207 -14.744 -4.951 1.00 90.81 106 ALA A O 1
ATOM 785 N N . GLN A 1 107 ? -8.584 -14.007 -3.347 1.00 92.50 107 GLN A N 1
ATOM 786 C CA . GLN A 1 107 ? -9.104 -12.885 -4.128 1.00 92.50 107 GLN A CA 1
ATOM 787 C C . GLN A 1 107 ? -8.042 -11.797 -4.322 1.00 92.50 107 GLN A C 1
ATOM 789 O O . GLN A 1 107 ? -7.927 -11.237 -5.406 1.00 92.50 107 GLN A O 1
ATOM 794 N N . ALA A 1 108 ? -7.280 -11.481 -3.274 1.00 93.00 108 ALA A N 1
ATOM 795 C CA . ALA A 1 108 ? -6.221 -10.481 -3.331 1.00 93.00 108 ALA A CA 1
ATOM 796 C C . ALA A 1 108 ? -5.048 -10.934 -4.214 1.00 93.00 108 ALA A C 1
ATOM 798 O O . ALA A 1 108 ? -4.475 -10.118 -4.929 1.00 93.00 108 ALA A O 1
ATOM 799 N N . ALA A 1 109 ? -4.722 -12.227 -4.166 1.00 90.81 109 ALA A N 1
ATOM 800 C CA . ALA A 1 109 ? -3.624 -12.859 -4.893 1.00 90.81 109 ALA A CA 1
ATOM 801 C C . ALA A 1 109 ? -4.032 -13.431 -6.263 1.00 90.81 109 ALA A C 1
ATOM 803 O O . ALA A 1 109 ? -3.290 -14.209 -6.850 1.00 90.81 109 ALA A O 1
ATOM 804 N N . HIS A 1 110 ? -5.233 -13.118 -6.751 1.00 89.69 110 HIS A N 1
ATOM 805 C CA . HIS A 1 110 ? -5.704 -13.653 -8.020 1.00 89.69 110 HIS A CA 1
ATOM 806 C C . HIS A 1 110 ? -4.864 -13.116 -9.182 1.00 89.69 110 HIS A C 1
ATOM 808 O O . HIS A 1 110 ? -4.883 -11.910 -9.424 1.00 89.69 110 HIS A O 1
ATOM 814 N N . ASP A 1 111 ? -4.211 -14.030 -9.903 1.00 87.38 111 ASP A N 1
ATOM 815 C CA . ASP A 1 111 ? -3.568 -13.746 -11.184 1.00 87.38 111 ASP A CA 1
ATOM 816 C C . ASP A 1 111 ? -4.628 -13.384 -12.227 1.00 87.38 111 ASP A C 1
ATOM 818 O O . ASP A 1 111 ? -5.457 -14.216 -12.617 1.00 87.38 111 ASP A O 1
ATOM 822 N N . ARG A 1 112 ? -4.630 -12.119 -12.642 1.00 82.69 112 ARG A N 1
ATOM 823 C CA . ARG A 1 112 ? -5.664 -11.579 -13.528 1.00 82.69 112 ARG A CA 1
ATOM 824 C C . ARG A 1 112 ? -5.425 -11.904 -14.993 1.00 82.69 112 ARG A C 1
ATOM 826 O O . ARG A 1 112 ? -6.389 -11.937 -15.762 1.00 82.69 112 ARG A O 1
ATOM 833 N N . LEU A 1 113 ? -4.164 -12.036 -15.389 1.00 84.00 113 LEU A N 1
ATOM 834 C CA . LEU A 1 113 ? -3.756 -12.198 -16.782 1.00 84.00 113 LEU A CA 1
ATOM 835 C C . LEU A 1 113 ? -3.437 -13.657 -17.115 1.00 84.00 113 LEU A C 1
ATOM 837 O O . LEU A 1 113 ? -3.370 -14.007 -18.295 1.00 84.00 113 LEU A O 1
ATOM 841 N N . GLY A 1 114 ? -3.326 -14.515 -16.100 1.00 82.94 114 GLY A N 1
ATOM 842 C CA . GLY A 1 114 ? -2.915 -15.904 -16.260 1.00 82.94 114 GLY A CA 1
ATOM 843 C C . GLY A 1 114 ? -1.462 -16.015 -16.718 1.00 82.94 114 GLY A C 1
ATOM 844 O O . GLY A 1 114 ? -1.121 -16.984 -17.400 1.00 82.94 114 GLY A O 1
ATOM 845 N N . ASP A 1 115 ? -0.643 -15.000 -16.442 1.00 79.94 115 ASP A N 1
ATOM 846 C CA . ASP A 1 115 ? 0.753 -14.899 -16.863 1.00 79.94 115 ASP A CA 1
ATOM 847 C C . ASP A 1 115 ? 1.736 -15.203 -15.729 1.00 79.94 115 ASP A C 1
ATOM 849 O O . ASP A 1 115 ? 2.955 -15.132 -15.932 1.00 79.94 115 ASP A O 1
ATOM 853 N N . SER A 1 116 ? 1.215 -15.658 -14.584 1.00 77.88 116 SER A N 1
ATOM 854 C CA . SER A 1 116 ? 2.045 -16.206 -13.533 1.00 77.88 116 SER A CA 1
ATOM 855 C C . SER A 1 116 ? 2.788 -17.462 -13.967 1.00 77.88 116 SER A C 1
ATOM 857 O O . SER A 1 116 ? 2.246 -18.370 -14.606 1.00 77.88 116 SER A O 1
ATOM 859 N N . GLY A 1 117 ? 4.058 -17.545 -13.570 1.00 68.81 117 GLY A N 1
ATOM 860 C CA . GLY A 1 117 ? 4.872 -18.739 -13.795 1.00 68.81 117 GLY A CA 1
ATOM 861 C C . GLY A 1 117 ? 4.242 -20.014 -13.197 1.00 68.81 117 GLY A C 1
ATOM 862 O O . GLY A 1 117 ? 3.511 -19.942 -12.208 1.00 68.81 117 GLY A O 1
ATOM 863 N N . PRO A 1 118 ? 4.564 -21.210 -13.730 1.00 67.69 118 PRO A N 1
ATOM 864 C CA . PRO A 1 118 ? 3.974 -22.481 -13.285 1.00 67.69 118 PRO A CA 1
ATOM 865 C C . PRO A 1 118 ? 4.221 -22.800 -11.800 1.00 67.69 118 PRO A C 1
ATOM 867 O O . PRO A 1 118 ? 3.433 -23.523 -11.193 1.00 67.69 118 PRO A O 1
ATOM 870 N N . ASP A 1 119 ? 5.278 -22.235 -11.209 1.00 68.56 119 ASP A N 1
ATOM 871 C CA . ASP A 1 119 ? 5.621 -22.384 -9.789 1.00 68.56 119 ASP A CA 1
ATOM 872 C C . ASP A 1 119 ? 4.918 -21.355 -8.876 1.00 68.56 119 ASP A C 1
ATOM 874 O O . ASP A 1 119 ? 5.071 -21.400 -7.656 1.00 68.56 119 ASP A O 1
ATOM 878 N N . SER A 1 120 ? 4.120 -20.447 -9.448 1.00 64.12 120 SER A N 1
ATOM 879 C CA . SER A 1 120 ? 3.408 -19.376 -8.741 1.00 64.12 120 SER A CA 1
ATOM 880 C C . SER A 1 120 ? 1.910 -19.334 -9.095 1.00 64.12 120 SER A C 1
ATOM 882 O O . SER A 1 120 ? 1.393 -18.271 -9.427 1.00 64.12 120 SER A O 1
ATOM 884 N N . PRO A 1 121 ? 1.150 -20.441 -8.962 1.00 56.41 121 PRO A N 1
ATOM 885 C CA . PRO A 1 121 ? -0.252 -20.524 -9.405 1.00 56.41 121 PRO A CA 1
ATOM 886 C C . PRO A 1 121 ? -1.228 -19.588 -8.662 1.00 56.41 121 PRO A C 1
ATOM 888 O O . PRO A 1 121 ? -2.398 -19.500 -9.024 1.00 56.41 121 PRO A O 1
ATOM 891 N N . LEU A 1 122 ? -0.769 -18.916 -7.601 1.00 55.03 122 LEU A N 1
ATOM 892 C CA . LEU A 1 122 ? -1.508 -17.908 -6.835 1.00 55.03 122 LEU A CA 1
ATOM 893 C C . LEU A 1 122 ? -0.943 -16.492 -7.053 1.00 55.03 122 LEU A C 1
ATOM 895 O O . LEU A 1 122 ? -0.882 -15.716 -6.102 1.00 55.03 122 LEU A O 1
ATOM 899 N N . GLY A 1 123 ? -0.423 -16.174 -8.241 1.00 57.94 123 GLY A N 1
ATOM 900 C CA . GLY A 1 123 ? -0.021 -14.801 -8.573 1.00 57.94 123 GLY A CA 1
ATOM 901 C C . GLY A 1 123 ? 1.306 -14.339 -7.971 1.00 57.94 123 GLY A C 1
ATOM 902 O O . GLY A 1 123 ? 1.694 -13.189 -8.127 1.00 57.94 123 GLY A O 1
ATOM 903 N N . LYS A 1 124 ? 1.999 -15.177 -7.189 1.00 67.00 124 LYS A N 1
ATOM 904 C CA . LYS A 1 124 ? 3.181 -14.770 -6.407 1.00 67.00 124 LYS A CA 1
ATOM 905 C C . LYS A 1 124 ? 4.460 -14.762 -7.229 1.00 67.00 124 LYS A C 1
ATOM 907 O O . LYS A 1 124 ? 5.402 -15.506 -6.940 1.00 67.00 124 LYS A O 1
ATOM 912 N N . ASP A 1 125 ? 4.507 -13.953 -8.264 1.00 70.88 125 ASP A N 1
ATOM 913 C CA . ASP A 1 125 ? 5.627 -13.969 -9.185 1.00 70.88 125 ASP A CA 1
ATOM 914 C C . ASP A 1 125 ? 6.173 -12.557 -9.456 1.00 70.88 125 ASP A C 1
ATOM 916 O O . ASP A 1 125 ? 6.393 -11.776 -8.519 1.00 70.88 125 ASP A O 1
ATOM 920 N N . TRP A 1 126 ? 6.546 -12.257 -10.700 1.00 68.75 126 TRP A N 1
ATOM 921 C CA . TRP A 1 126 ? 7.095 -10.969 -11.055 1.00 68.75 126 TRP A CA 1
ATOM 922 C C . TRP A 1 126 ? 6.069 -9.838 -10.926 1.00 68.75 126 TRP A C 1
ATOM 924 O O . TRP A 1 126 ? 6.499 -8.722 -10.627 1.00 68.75 126 TRP A O 1
ATOM 934 N N . ASP A 1 127 ? 4.768 -10.080 -11.089 1.00 77.06 127 ASP A N 1
ATOM 935 C CA . ASP A 1 127 ? 3.754 -9.025 -11.142 1.00 77.06 127 ASP A CA 1
ATOM 936 C C . ASP A 1 127 ? 2.818 -8.982 -9.929 1.00 77.06 127 ASP A C 1
ATOM 938 O O . ASP A 1 127 ? 2.054 -8.032 -9.810 1.00 77.06 127 ASP A O 1
ATOM 942 N N . PHE A 1 128 ? 2.967 -9.887 -8.956 1.00 85.06 128 PHE A N 1
ATOM 943 C CA . PHE A 1 128 ? 2.142 -9.943 -7.739 1.00 85.06 128 PHE A CA 1
ATOM 944 C C . PHE A 1 128 ? 1.780 -8.579 -7.127 1.00 85.06 128 PHE A C 1
ATOM 946 O O . PHE A 1 128 ? 0.656 -8.340 -6.692 1.00 85.06 128 PHE A O 1
ATOM 953 N N . GLY A 1 129 ? 2.750 -7.660 -7.043 1.00 90.81 129 GLY A N 1
ATOM 954 C CA . GLY A 1 129 ? 2.516 -6.327 -6.489 1.00 90.81 129 GLY A CA 1
ATOM 955 C C . GLY A 1 129 ? 1.560 -5.467 -7.325 1.00 90.81 129 GLY A C 1
ATOM 956 O O . GLY A 1 129 ? 0.905 -4.592 -6.770 1.00 90.81 129 GLY A O 1
ATOM 957 N N . TRP A 1 130 ? 1.509 -5.655 -8.642 1.00 91.81 130 TRP A N 1
ATOM 958 C CA . TRP A 1 130 ? 0.519 -5.062 -9.542 1.00 91.81 130 TRP A CA 1
ATOM 959 C C . TRP A 1 130 ? -0.859 -5.694 -9.339 1.00 91.81 130 TRP A C 1
ATOM 961 O O . TRP A 1 130 ? -1.802 -4.975 -8.993 1.00 91.81 130 TRP A O 1
ATOM 971 N N . ASP A 1 131 ? -0.952 -7.016 -9.456 1.00 91.56 131 ASP A N 1
ATOM 972 C CA . ASP A 1 131 ? -2.212 -7.739 -9.301 1.00 91.56 131 ASP A CA 1
ATOM 973 C C . ASP A 1 131 ? -2.877 -7.455 -7.960 1.00 91.56 131 ASP A C 1
ATOM 975 O O . ASP A 1 131 ? -4.064 -7.132 -7.902 1.00 91.56 131 ASP A O 1
ATOM 979 N N . LEU A 1 132 ? -2.095 -7.449 -6.879 1.00 94.81 132 LEU A N 1
ATOM 980 C CA . LEU A 1 132 ? -2.581 -7.120 -5.547 1.00 94.81 132 LEU A CA 1
ATOM 981 C C . LEU A 1 132 ? -3.248 -5.740 -5.504 1.00 94.81 132 LEU A C 1
ATOM 983 O O . LEU A 1 132 ? -4.381 -5.614 -5.029 1.00 94.81 132 LEU A O 1
ATOM 987 N N . ILE A 1 133 ? -2.555 -4.686 -5.958 1.00 95.31 133 ILE A N 1
ATOM 988 C CA . ILE A 1 133 ? -3.107 -3.328 -5.865 1.00 95.31 133 ILE A CA 1
ATOM 989 C C . ILE A 1 133 ? -4.333 -3.174 -6.760 1.00 95.31 133 ILE A C 1
ATOM 991 O O . ILE A 1 133 ? -5.279 -2.481 -6.386 1.00 95.31 133 ILE A O 1
ATOM 995 N N . TRP A 1 134 ? -4.363 -3.859 -7.902 1.00 94.06 134 TRP A N 1
ATOM 996 C CA . TRP A 1 134 ? -5.500 -3.819 -8.801 1.00 94.06 134 TRP A CA 1
ATOM 997 C C . TRP A 1 134 ? -6.710 -4.580 -8.243 1.00 94.06 134 TRP A C 1
ATOM 999 O O . TRP A 1 134 ? -7.827 -4.053 -8.219 1.00 94.06 134 TRP A O 1
ATOM 1009 N N . ASN A 1 135 ? -6.509 -5.802 -7.749 1.00 94.12 135 ASN A N 1
ATOM 1010 C CA . ASN A 1 135 ? -7.554 -6.625 -7.139 1.00 94.12 135 ASN A CA 1
ATOM 1011 C C . ASN A 1 135 ? -8.203 -5.914 -5.947 1.00 94.12 135 ASN A C 1
ATOM 1013 O O . ASN A 1 135 ? -9.413 -6.012 -5.761 1.00 94.12 135 ASN A O 1
ATOM 1017 N N . ILE A 1 136 ? -7.437 -5.124 -5.190 1.00 95.81 136 ILE A N 1
ATOM 1018 C CA . ILE A 1 136 ? -7.975 -4.274 -4.124 1.00 95.81 136 ILE A CA 1
ATOM 1019 C C . ILE A 1 136 ? -8.709 -3.052 -4.698 1.00 95.81 136 ILE A C 1
ATOM 1021 O O . ILE A 1 136 ? -9.862 -2.806 -4.339 1.00 95.81 136 ILE A O 1
ATOM 1025 N N . ALA A 1 137 ? -8.072 -2.268 -5.574 1.00 94.38 137 ALA A N 1
ATOM 1026 C CA . ALA A 1 137 ? -8.642 -1.014 -6.075 1.00 94.38 137 ALA A CA 1
ATOM 1027 C C . ALA A 1 137 ? -9.919 -1.221 -6.899 1.00 94.38 137 ALA A C 1
ATOM 1029 O O . ALA A 1 137 ? -10.833 -0.403 -6.830 1.00 94.38 137 ALA A O 1
ATOM 1030 N N . SER A 1 138 ? -10.013 -2.326 -7.641 1.00 92.12 138 SER A N 1
ATOM 1031 C CA . SER A 1 138 ? -11.188 -2.675 -8.453 1.00 92.12 138 SER A CA 1
ATOM 1032 C C . SER A 1 138 ? -12.457 -2.940 -7.633 1.00 92.12 138 SER A C 1
ATOM 1034 O O . SER A 1 138 ? -13.554 -2.948 -8.189 1.00 92.12 138 SER A O 1
ATOM 1036 N N . LEU A 1 139 ? -12.339 -3.100 -6.309 1.00 90.31 139 LEU A N 1
ATOM 1037 C CA . LEU A 1 139 ? -13.480 -3.177 -5.390 1.00 90.31 139 LEU A CA 1
ATOM 1038 C C . LEU A 1 139 ? -14.074 -1.806 -5.041 1.00 90.31 139 LEU A C 1
ATOM 1040 O O . LEU A 1 139 ? -15.181 -1.739 -4.491 1.00 90.31 139 LEU A O 1
ATOM 1044 N N . ALA A 1 140 ? -13.340 -0.727 -5.316 1.00 84.88 140 ALA A N 1
ATOM 1045 C CA . ALA A 1 140 ? -13.818 0.640 -5.194 1.00 84.88 140 ALA A CA 1
ATOM 1046 C C . ALA A 1 140 ? -14.493 1.105 -6.492 1.00 84.88 140 ALA A C 1
ATOM 1048 O O . ALA A 1 140 ? -14.293 0.549 -7.571 1.00 84.88 140 ALA A O 1
ATOM 1049 N N . ALA A 1 141 ? -15.305 2.156 -6.390 1.00 78.62 141 ALA A N 1
ATOM 1050 C CA . ALA A 1 141 ? -15.904 2.768 -7.568 1.00 78.62 141 ALA A CA 1
ATOM 1051 C C . ALA A 1 141 ? -14.831 3.518 -8.376 1.00 78.62 141 ALA A C 1
ATOM 1053 O O . ALA A 1 141 ? -14.188 4.418 -7.840 1.00 78.62 141 ALA A O 1
ATOM 1054 N N . ASN A 1 142 ? -14.697 3.175 -9.662 1.00 81.75 142 ASN A N 1
ATOM 1055 C CA . ASN A 1 142 ? -13.873 3.870 -10.661 1.00 81.75 142 ASN A CA 1
ATOM 1056 C C . ASN A 1 142 ? -12.397 4.068 -10.248 1.00 81.75 142 ASN A C 1
ATOM 1058 O O . ASN A 1 142 ? -11.973 5.212 -10.063 1.00 81.75 142 ASN A O 1
ATOM 1062 N N . PRO A 1 143 ? -11.601 2.989 -10.104 1.00 88.50 143 PRO A N 1
ATOM 1063 C CA . PRO A 1 143 ? -10.173 3.133 -9.841 1.00 88.50 143 PRO A CA 1
ATOM 1064 C C . PRO A 1 143 ? -9.481 3.891 -10.982 1.00 88.50 143 PRO A C 1
ATOM 1066 O O . PRO A 1 143 ? -9.796 3.680 -12.156 1.00 88.50 143 PRO A O 1
ATOM 1069 N N . ARG A 1 144 ? -8.529 4.764 -10.641 1.00 89.88 144 ARG A N 1
ATOM 1070 C CA . ARG A 1 144 ? -7.851 5.653 -11.599 1.00 89.88 144 ARG A CA 1
ATOM 1071 C C . ARG A 1 144 ? -6.345 5.623 -11.411 1.00 89.88 144 ARG A C 1
ATOM 1073 O O . ARG A 1 144 ? -5.866 5.678 -10.282 1.00 89.88 144 ARG A O 1
ATOM 1080 N N . ILE A 1 145 ? -5.586 5.581 -12.502 1.00 90.62 145 ILE A N 1
ATOM 1081 C CA . ILE A 1 145 ? -4.128 5.686 -12.417 1.00 90.62 145 ILE A CA 1
ATOM 1082 C C . ILE A 1 145 ? -3.749 7.153 -12.181 1.00 90.62 145 ILE A C 1
ATOM 1084 O O . ILE A 1 145 ? -4.164 8.042 -12.922 1.00 90.62 145 ILE A O 1
ATOM 1088 N N . LEU A 1 146 ? -2.924 7.418 -11.167 1.00 91.75 146 LEU A N 1
ATOM 1089 C CA . LEU A 1 146 ? -2.324 8.737 -10.975 1.00 91.75 146 LEU A CA 1
ATOM 1090 C C . LEU A 1 146 ? -1.031 8.825 -11.782 1.00 91.75 146 LEU A C 1
ATOM 1092 O O . LEU A 1 146 ? 0.004 8.293 -11.377 1.00 91.75 146 LEU A O 1
ATOM 1096 N N . SER A 1 147 ? -1.100 9.521 -12.912 1.00 84.00 147 SER A N 1
ATOM 1097 C CA . SER A 1 147 ? 0.030 9.701 -13.823 1.00 84.00 147 SER A CA 1
ATOM 1098 C C . SER A 1 147 ? 0.381 11.175 -14.040 1.00 84.00 147 SER A C 1
ATOM 1100 O O . SER A 1 147 ? -0.482 12.044 -13.873 1.00 84.00 147 SER A O 1
ATOM 1102 N N . PRO A 1 148 ? 1.631 11.488 -14.436 1.00 83.19 148 PRO A N 1
ATOM 1103 C CA . PRO A 1 148 ? 1.977 12.818 -14.924 1.00 83.19 148 PRO A CA 1
ATOM 1104 C C . PRO A 1 148 ? 1.163 13.192 -16.181 1.00 83.19 148 PRO A C 1
ATOM 1106 O O . PRO A 1 148 ? 0.683 12.303 -16.893 1.00 83.19 148 PRO A O 1
ATOM 1109 N N . PRO A 1 149 ? 1.019 14.497 -16.486 1.00 76.94 149 PRO A N 1
ATOM 1110 C CA . PRO A 1 149 ? 0.293 14.965 -17.662 1.00 76.94 149 PRO A CA 1
ATOM 1111 C C . PRO A 1 149 ? 0.807 14.321 -18.956 1.00 76.94 149 PRO A C 1
ATOM 1113 O O . PRO A 1 149 ? 2.014 14.244 -19.178 1.00 76.94 149 PRO A O 1
ATOM 1116 N N . GLY A 1 150 ? -0.114 13.886 -19.819 1.00 68.56 150 GLY A N 1
ATOM 1117 C CA . GLY A 1 150 ? 0.205 13.294 -21.123 1.00 68.56 150 GLY A CA 1
ATOM 1118 C C . GLY A 1 150 ? 0.495 11.790 -21.110 1.00 68.56 150 GLY A C 1
ATOM 1119 O O . GLY A 1 150 ? 0.695 11.215 -22.177 1.00 68.56 150 GLY A O 1
ATOM 1120 N N . ALA A 1 151 ? 0.488 11.134 -19.946 1.00 71.88 151 ALA A N 1
ATOM 1121 C CA . ALA A 1 151 ? 0.500 9.676 -19.887 1.00 71.88 151 ALA A CA 1
ATOM 1122 C C . ALA A 1 151 ? -0.904 9.098 -20.170 1.00 71.88 151 ALA A C 1
ATOM 1124 O O . ALA A 1 151 ? -1.902 9.759 -19.868 1.00 71.88 151 ALA A O 1
ATOM 1125 N N . PRO A 1 152 ? -1.008 7.869 -20.707 1.00 64.88 152 PRO A N 1
ATOM 1126 C CA . PRO A 1 152 ? -2.295 7.215 -20.918 1.00 64.88 152 PRO A CA 1
ATOM 1127 C C . PRO A 1 152 ? -3.043 7.026 -19.591 1.00 64.88 152 PRO A C 1
ATOM 1129 O O . PRO A 1 152 ? -2.513 6.423 -18.658 1.00 64.88 152 PRO A O 1
ATOM 1132 N N . ASP A 1 153 ? -4.281 7.516 -19.520 1.00 63.41 153 ASP A N 1
ATOM 1133 C CA . ASP A 1 153 ? -5.209 7.221 -18.426 1.00 63.41 153 ASP A CA 1
ATOM 1134 C C . ASP A 1 153 ? -6.028 5.988 -18.809 1.00 63.41 153 ASP A C 1
ATOM 1136 O O . ASP A 1 153 ? -7.131 6.077 -19.347 1.00 63.41 153 ASP A O 1
ATOM 1140 N N . ALA A 1 154 ? -5.433 4.812 -18.640 1.00 61.59 154 ALA A N 1
ATOM 1141 C CA . ALA A 1 154 ? -6.127 3.559 -18.883 1.00 61.59 154 ALA A CA 1
ATOM 1142 C C . ALA A 1 154 ? -5.785 2.583 -17.767 1.00 61.59 154 ALA A C 1
ATOM 1144 O O . ALA A 1 154 ? -4.922 1.724 -17.899 1.00 61.59 154 ALA A O 1
ATOM 1145 N N . ALA A 1 155 ? -6.489 2.732 -16.645 1.00 64.88 155 ALA A N 1
ATOM 1146 C CA . ALA A 1 155 ? -6.523 1.701 -15.621 1.00 64.88 155 ALA A CA 1
ATOM 1147 C C . ALA A 1 155 ? -6.908 0.354 -16.280 1.00 64.88 155 ALA A C 1
ATOM 1149 O O . ALA A 1 155 ? -6.238 -0.661 -16.111 1.00 64.88 155 ALA A O 1
ATOM 1150 N N . GLN A 1 156 ? -7.972 0.355 -17.092 1.00 64.25 156 GLN A N 1
ATOM 1151 C CA . GLN A 1 156 ? -8.434 -0.829 -17.815 1.00 64.25 156 GLN A CA 1
ATOM 1152 C C . GLN A 1 156 ? -7.478 -1.197 -18.959 1.00 64.25 156 GLN A C 1
ATOM 1154 O O . GLN A 1 156 ? -7.229 -0.385 -19.846 1.00 64.25 156 GLN A O 1
ATOM 1159 N N . GLY A 1 157 ? -6.985 -2.438 -18.950 1.00 70.06 157 GLY A N 1
ATOM 1160 C CA . GLY A 1 157 ? -6.063 -2.957 -19.967 1.00 70.06 157 GLY A CA 1
ATOM 1161 C C . GLY A 1 157 ? -4.580 -2.730 -19.663 1.00 70.06 157 GLY A C 1
ATOM 1162 O O . GLY A 1 157 ? -3.748 -3.052 -20.505 1.00 70.06 157 GLY A O 1
ATOM 1163 N N . ASN A 1 158 ? -4.242 -2.195 -18.485 1.00 77.38 158 ASN A N 1
ATOM 1164 C CA . ASN A 1 158 ? -2.868 -2.180 -17.991 1.00 77.38 158 ASN A CA 1
ATOM 1165 C C . ASN A 1 158 ? -2.432 -3.613 -17.626 1.00 77.38 158 ASN A C 1
ATOM 1167 O O . ASN A 1 158 ? -3.150 -4.318 -16.916 1.00 77.38 158 ASN A O 1
ATOM 1171 N N . ASP A 1 159 ? -1.275 -4.030 -18.135 1.00 78.44 159 ASP A N 1
ATOM 1172 C CA . ASP A 1 159 ? -0.698 -5.368 -17.967 1.00 78.44 159 ASP A CA 1
ATOM 1173 C C . ASP A 1 159 ? 0.417 -5.426 -16.906 1.00 78.44 159 ASP A C 1
ATOM 1175 O O . ASP A 1 159 ? 1.111 -6.427 -16.790 1.00 78.44 159 ASP A O 1
ATOM 1179 N N . GLY A 1 160 ? 0.686 -4.326 -16.198 1.00 77.75 160 GLY A N 1
ATOM 1180 C CA . GLY A 1 160 ? 1.813 -4.187 -15.271 1.00 77.75 160 GLY A CA 1
ATOM 1181 C C . GLY A 1 160 ? 3.188 -4.141 -15.958 1.00 77.75 160 GLY A C 1
ATOM 1182 O O . GLY A 1 160 ? 4.081 -3.422 -15.511 1.00 77.75 160 GLY A O 1
ATOM 1183 N N . ALA A 1 161 ? 3.377 -4.817 -17.091 1.00 79.12 161 ALA A N 1
ATOM 1184 C CA . ALA A 1 161 ? 4.647 -4.908 -17.801 1.00 79.12 161 ALA A CA 1
ATOM 1185 C C . ALA A 1 161 ? 5.005 -3.624 -18.568 1.00 79.12 161 ALA A C 1
ATOM 1187 O O . ALA A 1 161 ? 6.127 -3.104 -18.463 1.00 79.12 161 ALA A O 1
ATOM 1188 N N . THR A 1 162 ? 4.058 -3.100 -19.346 1.00 77.31 162 THR A N 1
ATOM 1189 C CA . THR A 1 162 ? 4.268 -1.957 -20.246 1.00 77.31 162 THR A CA 1
ATOM 1190 C C . THR A 1 162 ? 3.956 -0.623 -19.573 1.00 77.31 162 THR A C 1
ATOM 1192 O O . THR A 1 162 ? 4.647 0.371 -19.810 1.00 77.31 162 THR A O 1
ATOM 1195 N N . GLN A 1 163 ? 2.983 -0.602 -18.661 1.00 81.00 163 GLN A N 1
ATOM 1196 C CA . GLN A 1 163 ? 2.500 0.604 -17.989 1.00 81.00 163 GLN A CA 1
ATOM 1197 C C . GLN A 1 163 ? 2.880 0.613 -16.500 1.00 81.00 163 GLN A C 1
ATOM 1199 O O . GLN A 1 163 ? 2.055 0.470 -15.601 1.00 81.00 163 GLN A O 1
ATOM 1204 N N . ARG A 1 164 ? 4.168 0.852 -16.237 1.00 86.88 164 ARG A N 1
ATOM 1205 C CA . ARG A 1 164 ? 4.791 0.802 -14.896 1.00 86.88 164 ARG A CA 1
ATOM 1206 C C . ARG A 1 164 ? 4.745 2.121 -14.116 1.00 86.88 164 ARG A C 1
ATOM 1208 O O . ARG A 1 164 ? 5.488 2.291 -13.150 1.00 86.88 164 ARG A O 1
ATOM 1215 N N . GLY A 1 165 ? 3.913 3.056 -14.567 1.00 91.62 165 GLY A N 1
ATOM 1216 C CA . GLY A 1 165 ? 3.853 4.428 -14.071 1.00 91.62 165 GLY A CA 1
ATOM 1217 C C . GLY A 1 165 ? 5.100 5.236 -14.439 1.00 91.62 165 GLY A C 1
ATOM 1218 O O . GLY A 1 165 ? 5.556 5.189 -15.582 1.00 91.62 165 GLY A O 1
ATOM 1219 N N . PHE A 1 166 ? 5.654 5.993 -13.495 1.00 93.62 166 PHE A N 1
ATOM 1220 C CA . PHE A 1 166 ? 6.766 6.923 -13.740 1.00 93.62 166 PHE A CA 1
ATOM 1221 C C . PHE A 1 166 ? 8.020 6.553 -12.942 1.00 93.62 166 PHE A C 1
ATOM 1223 O O . PHE A 1 166 ? 7.983 5.715 -12.043 1.00 93.62 166 PHE A O 1
ATOM 1230 N N . ALA A 1 167 ? 9.169 7.129 -13.308 1.00 93.94 167 ALA A N 1
ATOM 1231 C CA . ALA A 1 167 ? 10.425 6.826 -12.628 1.00 93.94 167 ALA A CA 1
ATOM 1232 C C . ALA A 1 167 ? 10.371 7.301 -11.174 1.00 93.94 167 ALA A C 1
ATOM 1234 O O . ALA A 1 167 ? 9.987 8.433 -10.903 1.00 93.94 167 ALA A O 1
ATOM 1235 N N . LEU A 1 168 ? 10.815 6.462 -10.240 1.00 94.69 168 LEU A N 1
ATOM 1236 C CA . LEU A 1 168 ? 10.726 6.772 -8.814 1.00 94.69 168 LEU A CA 1
ATOM 1237 C C . LEU A 1 168 ? 11.491 8.056 -8.437 1.00 94.69 168 LEU A C 1
ATOM 1239 O O . LEU A 1 168 ? 11.101 8.761 -7.514 1.00 94.69 168 LEU A O 1
ATOM 1243 N N . SER A 1 169 ? 12.554 8.373 -9.177 1.00 94.00 169 SER A N 1
ATOM 1244 C CA . SER A 1 169 ? 13.376 9.575 -9.012 1.00 94.00 169 SER A CA 1
ATOM 1245 C C . SER A 1 169 ? 12.827 10.829 -9.711 1.00 94.00 169 SER A C 1
ATOM 1247 O O . SER A 1 169 ? 13.478 11.870 -9.666 1.00 94.00 169 SER A O 1
ATOM 1249 N N . ASP A 1 170 ? 11.694 10.751 -10.413 1.00 94.50 170 ASP A N 1
ATOM 1250 C CA . ASP A 1 170 ? 11.131 11.875 -11.168 1.00 94.50 170 ASP A CA 1
ATOM 1251 C C . ASP A 1 170 ? 10.318 12.805 -10.255 1.00 94.50 170 ASP A C 1
ATOM 1253 O O . ASP A 1 170 ? 9.143 12.572 -9.964 1.00 94.50 170 ASP A O 1
ATOM 1257 N N . ALA A 1 171 ? 10.960 13.881 -9.797 1.00 93.56 171 ALA A N 1
ATOM 1258 C CA . ALA A 1 171 ? 10.342 14.865 -8.912 1.00 93.56 171 ALA A CA 1
ATOM 1259 C C . ALA A 1 171 ? 9.142 15.591 -9.550 1.00 93.56 171 ALA A C 1
ATOM 1261 O O . ALA A 1 171 ? 8.188 15.925 -8.846 1.00 93.56 171 ALA A O 1
ATOM 1262 N N . ALA A 1 172 ? 9.162 15.824 -10.867 1.00 94.31 172 ALA A N 1
ATOM 1263 C CA . ALA A 1 172 ? 8.069 16.505 -11.556 1.00 94.31 172 ALA A CA 1
ATOM 1264 C C . ALA A 1 172 ? 6.833 15.601 -11.638 1.00 94.31 172 ALA A C 1
ATOM 1266 O O . ALA A 1 172 ? 5.717 16.047 -11.357 1.00 94.31 172 ALA A O 1
ATOM 1267 N N . ALA A 1 173 ? 7.034 14.316 -11.943 1.00 94.88 173 ALA A N 1
ATOM 1268 C CA . ALA A 1 173 ? 5.957 13.335 -11.941 1.00 94.88 173 ALA A CA 1
ATOM 1269 C C . ALA A 1 173 ? 5.358 13.135 -10.541 1.00 94.88 173 ALA A C 1
ATOM 1271 O O . ALA A 1 173 ? 4.135 13.103 -10.404 1.00 94.88 173 ALA A O 1
ATOM 1272 N N . TRP A 1 174 ? 6.189 13.110 -9.493 1.00 95.88 174 TRP A N 1
ATOM 1273 C CA . TRP A 1 174 ? 5.704 13.123 -8.111 1.00 95.88 174 TRP A CA 1
ATOM 1274 C C . TRP A 1 174 ? 4.871 14.362 -7.790 1.00 95.88 174 TRP A C 1
ATOM 1276 O O . TRP A 1 174 ? 3.782 14.224 -7.240 1.00 95.88 174 TRP A O 1
ATOM 1286 N N . GLY A 1 175 ? 5.333 15.559 -8.166 1.00 95.38 175 GLY A N 1
ATOM 1287 C CA . GLY A 1 175 ? 4.571 16.795 -7.974 1.00 95.38 175 GLY A CA 1
ATOM 1288 C C . GLY A 1 175 ? 3.196 16.743 -8.649 1.00 95.38 175 GLY A C 1
ATOM 1289 O O . GLY A 1 175 ? 2.186 17.086 -8.033 1.00 95.38 175 GLY A O 1
ATOM 1290 N N . ALA A 1 176 ? 3.136 16.232 -9.881 1.00 94.88 176 ALA A N 1
ATOM 1291 C CA . ALA A 1 176 ? 1.880 16.051 -10.602 1.00 94.88 176 ALA A CA 1
ATOM 1292 C C . ALA A 1 176 ? 0.962 14.995 -9.963 1.00 94.88 176 ALA A C 1
ATOM 1294 O O . ALA A 1 176 ? -0.247 15.210 -9.886 1.00 94.88 176 ALA A O 1
ATOM 1295 N N . ALA A 1 177 ? 1.507 13.865 -9.505 1.00 95.25 177 ALA A N 1
ATOM 1296 C CA . ALA A 1 177 ? 0.733 12.812 -8.852 1.00 95.25 177 ALA A CA 1
ATOM 1297 C C . ALA A 1 177 ? 0.179 13.278 -7.496 1.00 95.25 177 ALA A C 1
ATOM 1299 O O . ALA A 1 177 ? -1.016 13.139 -7.241 1.00 95.25 177 ALA A O 1
ATOM 1300 N N . LEU A 1 178 ? 1.012 13.902 -6.656 1.00 95.75 178 LEU A N 1
ATOM 1301 C CA . LEU A 1 178 ? 0.602 14.475 -5.369 1.00 95.75 178 LEU A CA 1
ATOM 1302 C C . LEU A 1 178 ? -0.484 15.543 -5.555 1.00 95.75 178 LEU A C 1
ATOM 1304 O O . LEU A 1 178 ? -1.480 15.545 -4.836 1.00 95.75 178 LEU A O 1
ATOM 1308 N N . GLY A 1 179 ? -0.350 16.394 -6.577 1.00 94.94 179 GLY A N 1
ATOM 1309 C CA . GLY A 1 179 ? -1.343 17.413 -6.922 1.00 94.94 179 GLY A CA 1
ATOM 1310 C C . GLY A 1 179 ? -2.714 16.859 -7.330 1.00 94.94 179 GLY A C 1
ATOM 1311 O O . GLY A 1 179 ? -3.698 17.605 -7.323 1.00 94.94 179 GLY A O 1
ATOM 1312 N N . GLN A 1 180 ? -2.821 15.565 -7.642 1.00 94.62 180 GLN A N 1
ATOM 1313 C CA . GLN A 1 180 ? -4.077 14.891 -7.985 1.00 94.62 180 GLN A CA 1
ATOM 1314 C C . GLN A 1 180 ? -4.743 14.187 -6.801 1.00 94.6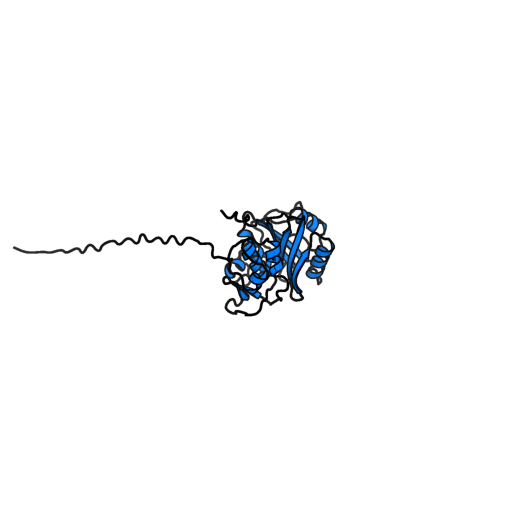2 180 GLN A C 1
ATOM 1316 O O . GLN A 1 180 ? -5.938 13.921 -6.872 1.00 94.62 180 GLN A O 1
ATOM 1321 N N . MET A 1 181 ? -4.007 13.910 -5.726 1.00 95.31 181 MET A N 1
ATOM 1322 C CA . MET A 1 181 ? -4.508 13.162 -4.574 1.00 95.31 181 MET A CA 1
ATOM 1323 C C . MET A 1 181 ? -5.532 13.973 -3.773 1.00 95.31 181 MET A C 1
ATOM 1325 O O . MET A 1 181 ? -5.342 15.171 -3.539 1.00 95.31 181 MET A O 1
ATOM 1329 N N . ARG A 1 182 ? -6.634 13.344 -3.347 1.00 94.62 182 ARG A N 1
ATOM 1330 C CA . ARG A 1 182 ? -7.729 14.027 -2.637 1.00 94.62 182 ARG A CA 1
ATOM 1331 C C . ARG A 1 182 ? -8.145 13.286 -1.364 1.00 94.62 182 ARG A C 1
ATOM 1333 O O . ARG A 1 182 ? -8.165 12.060 -1.354 1.00 94.62 182 ARG A O 1
ATOM 1340 N N . PRO A 1 183 ? -8.523 13.998 -0.287 1.00 95.25 183 PRO A N 1
ATOM 1341 C CA . PRO A 1 183 ? -9.080 13.347 0.892 1.00 95.25 183 PRO A CA 1
ATOM 1342 C C . PRO A 1 183 ? -10.326 12.524 0.556 1.00 95.25 183 PRO A C 1
ATOM 1344 O O . PRO A 1 183 ? -11.148 12.936 -0.260 1.00 95.25 183 PRO A O 1
ATOM 1347 N N . GLY A 1 184 ? -10.488 11.384 1.231 1.00 94.19 184 GLY A N 1
ATOM 1348 C CA . GLY A 1 184 ? -11.569 10.435 0.939 1.00 94.19 184 GLY A CA 1
ATOM 1349 C C . GLY A 1 184 ? -11.218 9.407 -0.139 1.00 94.19 184 GLY A C 1
ATOM 1350 O O . GLY A 1 184 ? -12.065 8.589 -0.487 1.00 94.19 184 GLY A O 1
ATOM 1351 N N . THR A 1 185 ? -9.981 9.404 -0.632 1.00 95.94 185 THR A N 1
ATOM 1352 C CA . THR A 1 185 ? -9.423 8.306 -1.424 1.00 95.94 185 THR A CA 1
ATOM 1353 C C . THR A 1 185 ? -8.302 7.609 -0.656 1.00 95.94 185 THR A C 1
ATOM 1355 O O . THR A 1 185 ? -7.769 8.129 0.328 1.00 95.94 185 THR A O 1
ATOM 1358 N N . MET A 1 186 ? -7.968 6.400 -1.088 1.00 97.19 186 MET A N 1
ATOM 1359 C CA . MET A 1 186 ? -6.673 5.784 -0.830 1.00 97.19 186 MET A CA 1
ATOM 1360 C C . MET A 1 186 ? -5.959 5.619 -2.167 1.00 97.19 186 MET A C 1
ATOM 1362 O O . MET A 1 186 ? -6.603 5.415 -3.196 1.00 97.19 186 MET A O 1
ATOM 1366 N N . VAL A 1 187 ? -4.635 5.685 -2.160 1.00 98.06 187 VAL A N 1
ATOM 1367 C CA . VAL A 1 187 ? -3.825 5.420 -3.349 1.00 98.06 187 VAL A CA 1
ATOM 1368 C C . VAL A 1 187 ? -2.930 4.229 -3.062 1.00 98.06 187 VAL A C 1
ATOM 1370 O O . VAL A 1 187 ? -2.151 4.235 -2.113 1.00 98.06 187 VAL A O 1
ATOM 1373 N N . LEU A 1 188 ? -3.045 3.195 -3.880 1.00 98.25 188 LEU A N 1
ATOM 1374 C CA . LEU A 1 188 ? -2.217 2.002 -3.811 1.00 98.25 188 LEU A CA 1
ATOM 1375 C C . LEU A 1 188 ? -1.058 2.160 -4.787 1.00 98.25 188 LEU A C 1
ATOM 1377 O O . LEU A 1 188 ? -1.266 2.495 -5.951 1.00 98.25 188 LEU A O 1
ATOM 1381 N N . GLY A 1 189 ? 0.166 1.953 -4.315 1.00 97.25 189 GLY A N 1
ATOM 1382 C CA . GLY A 1 189 ? 1.358 2.071 -5.143 1.00 97.25 189 GLY A CA 1
ATOM 1383 C C . GLY A 1 189 ? 2.056 0.734 -5.322 1.00 97.25 189 GLY A C 1
ATOM 1384 O O . GLY A 1 189 ? 2.197 -0.015 -4.359 1.00 97.25 189 GLY A O 1
ATOM 1385 N N . SER A 1 190 ? 2.537 0.464 -6.531 1.00 96.31 190 SER A N 1
ATOM 1386 C CA . SER A 1 190 ? 3.362 -0.700 -6.851 1.00 96.31 190 SER A CA 1
ATOM 1387 C C . SER A 1 190 ? 4.694 -0.237 -7.430 1.00 96.31 190 SER A C 1
ATOM 1389 O O . SER A 1 190 ? 4.741 0.450 -8.453 1.00 96.31 190 SER A O 1
ATOM 1391 N N . VAL A 1 191 ? 5.784 -0.577 -6.744 1.00 96.00 191 VAL A N 1
ATOM 1392 C CA . VAL A 1 191 ? 7.151 -0.253 -7.150 1.00 96.00 191 VAL A CA 1
ATOM 1393 C C . VAL A 1 191 ? 7.706 -1.419 -7.950 1.00 96.00 191 VAL A C 1
ATOM 1395 O O . VAL A 1 191 ? 7.783 -2.554 -7.468 1.00 96.00 191 VAL A O 1
ATOM 1398 N N . SER A 1 192 ? 8.147 -1.120 -9.167 1.00 94.00 192 SER A N 1
ATOM 1399 C CA . SER A 1 192 ? 8.744 -2.102 -10.059 1.00 94.00 192 SER A CA 1
ATOM 1400 C C . SER A 1 192 ? 10.199 -1.783 -10.383 1.00 94.00 192 SER A C 1
ATOM 1402 O O . SER A 1 192 ? 10.658 -0.643 -10.299 1.00 94.00 192 SER A O 1
ATOM 1404 N N . LYS A 1 193 ? 10.953 -2.814 -10.756 1.00 92.00 193 LYS A N 1
ATOM 1405 C CA . LYS A 1 193 ? 12.302 -2.696 -11.323 1.00 92.00 193 LYS A CA 1
ATOM 1406 C C . LYS A 1 193 ? 12.433 -3.610 -12.530 1.00 92.00 193 LYS A C 1
ATOM 1408 O O . LYS A 1 193 ? 11.772 -4.640 -12.593 1.00 92.00 193 LYS A O 1
ATOM 1413 N N . THR A 1 194 ? 13.311 -3.269 -13.462 1.00 87.75 194 THR A N 1
ATOM 1414 C CA . THR A 1 194 ? 13.677 -4.202 -14.535 1.00 87.75 194 THR A CA 1
ATOM 1415 C C . THR A 1 194 ? 14.675 -5.235 -14.009 1.00 87.75 194 THR A C 1
ATOM 1417 O O . THR A 1 194 ? 15.650 -4.881 -13.341 1.00 87.75 194 THR A O 1
ATOM 1420 N N . THR A 1 195 ? 14.438 -6.504 -14.322 1.00 83.62 195 THR A N 1
ATOM 1421 C CA . THR A 1 195 ? 15.334 -7.640 -14.071 1.00 83.62 195 THR A CA 1
ATOM 1422 C C . THR A 1 195 ? 15.647 -8.350 -15.397 1.00 83.62 195 THR A C 1
ATOM 1424 O O . THR A 1 195 ? 14.970 -8.075 -16.388 1.00 83.62 195 THR A O 1
ATOM 1427 N N . PRO A 1 196 ? 16.645 -9.255 -15.462 1.00 79.44 196 PRO A N 1
ATOM 1428 C CA . PRO A 1 196 ? 16.917 -10.024 -16.681 1.00 79.44 196 PRO A CA 1
ATOM 1429 C C . PRO A 1 196 ? 15.711 -10.822 -17.202 1.00 79.44 196 PRO A C 1
ATOM 1431 O O . PRO A 1 196 ? 15.598 -11.014 -18.405 1.00 79.44 196 PRO A O 1
ATOM 1434 N N . GLY A 1 197 ? 14.801 -11.240 -16.314 1.00 75.62 197 GLY A N 1
ATOM 1435 C CA . GLY A 1 197 ? 13.565 -11.949 -16.665 1.00 75.62 197 GLY A CA 1
ATOM 1436 C C . GLY A 1 197 ? 12.376 -11.042 -16.996 1.00 75.62 197 GLY A C 1
ATOM 1437 O O . GLY A 1 197 ? 11.276 -11.550 -17.152 1.00 75.62 197 GLY A O 1
ATOM 1438 N N . GLY A 1 198 ? 12.572 -9.720 -17.076 1.00 80.44 198 GLY A N 1
ATOM 1439 C CA . GLY A 1 198 ? 11.498 -8.748 -17.296 1.00 80.44 198 GLY A CA 1
ATOM 1440 C C . GLY A 1 198 ? 11.258 -7.812 -16.105 1.00 80.44 198 GLY A C 1
ATOM 1441 O O . GLY A 1 198 ? 12.052 -7.779 -15.150 1.00 80.44 198 GLY A O 1
ATOM 1442 N N . PRO A 1 199 ? 10.218 -6.962 -16.170 1.00 83.94 199 PRO A N 1
ATOM 1443 C CA . PRO A 1 199 ? 9.826 -6.127 -15.042 1.00 83.94 199 PRO A CA 1
ATOM 1444 C C . PRO A 1 199 ? 9.434 -6.989 -13.837 1.00 83.94 199 PRO A C 1
ATOM 1446 O O . PRO A 1 199 ? 9.003 -8.119 -13.989 1.00 83.94 199 PRO A O 1
ATOM 1449 N N . ARG A 1 200 ? 9.627 -6.464 -12.625 1.00 87.44 200 ARG A N 1
ATOM 1450 C CA . ARG A 1 200 ? 9.187 -7.101 -11.382 1.00 87.44 200 ARG A CA 1
ATOM 1451 C C . ARG A 1 200 ? 8.627 -6.068 -10.416 1.00 87.44 200 ARG A C 1
ATOM 1453 O O . ARG A 1 200 ? 9.375 -5.177 -10.006 1.00 87.44 200 ARG A O 1
ATOM 1460 N N . HIS A 1 201 ? 7.368 -6.221 -10.028 1.00 91.25 201 HIS A N 1
ATOM 1461 C CA . HIS A 1 201 ? 6.643 -5.483 -8.997 1.00 91.25 201 HIS A CA 1
ATOM 1462 C C . HIS A 1 201 ? 6.968 -6.063 -7.621 1.00 91.25 201 HIS A C 1
ATOM 1464 O O . HIS A 1 201 ? 6.343 -7.005 -7.147 1.00 91.25 201 HIS A O 1
ATOM 1470 N N . TYR A 1 202 ? 8.016 -5.535 -6.989 1.00 90.44 202 TYR A N 1
ATOM 1471 C CA . TYR A 1 202 ? 8.631 -6.171 -5.819 1.00 90.44 202 TYR A CA 1
ATOM 1472 C C . TYR A 1 202 ? 8.230 -5.544 -4.481 1.00 90.44 202 TYR A C 1
ATOM 1474 O O . TYR A 1 202 ? 8.610 -6.065 -3.435 1.00 90.44 202 TYR A O 1
ATOM 1482 N N . HIS A 1 203 ? 7.544 -4.400 -4.495 1.00 95.88 203 HIS A N 1
ATOM 1483 C CA . HIS A 1 203 ? 7.150 -3.696 -3.280 1.00 95.88 203 HIS A CA 1
ATOM 1484 C C . HIS A 1 203 ? 5.861 -2.916 -3.507 1.00 95.88 203 HIS A C 1
ATOM 1486 O O . HIS A 1 203 ? 5.679 -2.331 -4.572 1.00 95.88 203 HIS A O 1
ATOM 1492 N N . VAL A 1 204 ? 4.995 -2.865 -2.498 1.00 97.94 204 VAL A N 1
ATOM 1493 C CA . VAL A 1 204 ? 3.745 -2.100 -2.544 1.00 97.94 204 VAL A CA 1
ATOM 1494 C C . VAL A 1 204 ? 3.626 -1.138 -1.367 1.00 97.94 204 VAL A C 1
ATOM 1496 O O . VAL A 1 204 ? 4.236 -1.332 -0.311 1.00 97.94 204 VAL A O 1
ATOM 1499 N N . VAL A 1 205 ? 2.849 -0.077 -1.563 1.00 98.62 205 VAL A N 1
ATOM 1500 C CA . VAL A 1 205 ? 2.602 0.983 -0.579 1.00 98.62 205 VAL A CA 1
ATOM 1501 C C . VAL A 1 205 ? 1.121 1.360 -0.565 1.00 98.62 205 VAL A C 1
ATOM 1503 O O . VAL A 1 205 ? 0.416 1.160 -1.554 1.00 98.62 205 VAL A O 1
ATOM 1506 N N . LEU A 1 206 ? 0.660 1.949 0.536 1.00 98.75 206 LEU A N 1
ATOM 1507 C CA . LEU A 1 206 ? -0.658 2.572 0.637 1.00 98.75 206 LEU A CA 1
ATOM 1508 C C . LEU A 1 206 ? -0.486 4.027 1.063 1.00 98.75 206 LEU A C 1
ATOM 1510 O O . LEU A 1 206 ? 0.210 4.320 2.029 1.00 98.75 206 LEU A O 1
ATOM 1514 N N . ILE A 1 207 ? -1.107 4.943 0.335 1.00 98.75 207 ILE A N 1
ATOM 1515 C CA . ILE A 1 207 ? -0.998 6.384 0.535 1.00 98.75 207 ILE A CA 1
ATOM 1516 C C . ILE A 1 207 ? -2.378 6.939 0.896 1.00 98.75 207 ILE A C 1
ATOM 1518 O O . ILE A 1 207 ? -3.375 6.638 0.238 1.00 98.75 207 ILE A O 1
ATOM 1522 N N . LEU A 1 208 ? -2.424 7.765 1.938 1.00 98.44 208 LEU A N 1
ATOM 1523 C CA . LEU A 1 208 ? -3.622 8.437 2.428 1.00 98.44 208 LEU A CA 1
ATOM 1524 C C . LEU A 1 208 ? -3.461 9.957 2.319 1.00 98.44 208 LEU A C 1
ATOM 1526 O O . LEU A 1 208 ? -2.643 10.543 3.037 1.00 98.44 208 LEU A O 1
ATOM 1530 N N . PRO A 1 209 ? -4.251 10.618 1.460 1.00 97.44 209 PRO A N 1
ATOM 1531 C CA . PRO A 1 209 ? -4.371 12.068 1.455 1.00 97.44 209 PRO A CA 1
ATOM 1532 C C . PRO A 1 209 ? -5.247 12.501 2.640 1.00 97.44 209 PRO A C 1
ATOM 1534 O O . PRO A 1 209 ? -6.441 12.197 2.710 1.00 97.44 209 PRO A O 1
ATOM 1537 N N . ALA A 1 210 ? -4.653 13.194 3.604 1.00 94.38 210 ALA A N 1
ATOM 1538 C CA . ALA A 1 210 ? -5.333 13.690 4.789 1.00 94.38 210 ALA A CA 1
ATOM 1539 C C . ALA A 1 210 ? -6.057 15.017 4.508 1.00 94.38 210 ALA A C 1
ATOM 1541 O O . ALA A 1 210 ? -5.709 15.779 3.606 1.00 94.38 210 ALA A O 1
ATOM 1542 N N . ARG A 1 211 ? -7.085 15.322 5.310 1.00 92.12 211 ARG A N 1
ATOM 1543 C CA . ARG A 1 211 ? -7.908 16.537 5.144 1.00 92.12 211 ARG A CA 1
ATOM 1544 C C . ARG A 1 211 ? -7.155 17.844 5.392 1.00 92.12 211 ARG A C 1
ATOM 1546 O O . ARG A 1 211 ? -7.603 18.884 4.930 1.00 92.12 211 ARG A O 1
ATOM 1553 N N . ASP A 1 212 ? -6.044 17.788 6.114 1.00 93.50 212 ASP A N 1
ATOM 1554 C CA . ASP A 1 212 ? -5.173 18.931 6.399 1.00 93.50 212 ASP A CA 1
ATOM 1555 C C . ASP A 1 212 ? -4.131 19.188 5.294 1.00 93.50 212 ASP A C 1
ATOM 1557 O O . ASP A 1 212 ? -3.247 20.023 5.461 1.00 93.50 212 ASP A O 1
ATOM 1561 N N . GLY A 1 213 ? -4.234 18.482 4.163 1.00 93.94 213 GLY A N 1
ATOM 1562 C CA . GLY A 1 213 ? -3.338 18.628 3.017 1.00 93.94 213 GLY A CA 1
ATOM 1563 C C . GLY A 1 213 ? -2.088 17.752 3.084 1.00 93.94 213 GLY A C 1
ATOM 1564 O O . GLY A 1 213 ? -1.355 17.684 2.098 1.00 93.94 213 GLY A O 1
ATOM 1565 N N . ARG A 1 214 ? -1.847 17.042 4.195 1.00 97.56 214 ARG A N 1
ATOM 1566 C CA . ARG A 1 214 ? -0.743 16.080 4.271 1.00 97.56 214 ARG A CA 1
ATOM 1567 C C . ARG A 1 214 ? -1.029 14.858 3.411 1.00 97.56 214 ARG A C 1
ATOM 1569 O O . ARG A 1 214 ? -2.162 14.393 3.320 1.00 97.56 214 ARG A O 1
ATOM 1576 N N . VAL A 1 215 ? 0.018 14.286 2.831 1.00 98.31 215 VAL A N 1
ATOM 1577 C CA . VAL A 1 215 ? -0.050 13.019 2.098 1.00 98.31 215 VAL A CA 1
ATOM 1578 C C . VAL A 1 215 ? 0.852 12.015 2.798 1.00 98.31 215 VAL A C 1
ATOM 1580 O O . VAL A 1 215 ? 2.073 12.178 2.844 1.00 98.31 215 VAL A O 1
ATOM 1583 N N . LEU A 1 216 ? 0.237 10.987 3.374 1.00 98.69 216 LEU A N 1
ATOM 1584 C CA . LEU A 1 216 ? 0.894 10.021 4.245 1.00 98.69 216 LEU A CA 1
ATOM 1585 C C . LEU A 1 216 ? 1.075 8.700 3.500 1.00 98.69 216 LEU A C 1
ATOM 1587 O O . LEU A 1 216 ? 0.093 8.059 3.142 1.00 98.69 216 LEU A O 1
ATOM 1591 N N . LEU A 1 217 ? 2.319 8.287 3.273 1.00 98.75 217 LEU A N 1
ATOM 1592 C CA . LEU A 1 217 ? 2.667 6.993 2.694 1.00 98.75 217 LEU A CA 1
ATOM 1593 C C . LEU A 1 217 ? 2.945 5.992 3.810 1.00 98.75 217 LEU A C 1
ATOM 1595 O O . LEU A 1 217 ? 3.738 6.263 4.709 1.00 98.75 217 LEU A O 1
ATOM 1599 N N . TYR A 1 218 ? 2.335 4.820 3.715 1.00 98.75 218 TYR A N 1
ATOM 1600 C CA . TYR A 1 218 ? 2.528 3.697 4.614 1.00 98.75 218 TYR A CA 1
ATOM 1601 C C . TYR A 1 218 ? 3.047 2.486 3.845 1.00 98.75 218 TYR A C 1
ATOM 1603 O O . TYR A 1 218 ? 2.573 2.166 2.752 1.00 98.75 218 TYR A O 1
ATOM 1611 N N . HIS A 1 219 ? 4.004 1.783 4.439 1.00 98.50 219 HIS A N 1
ATOM 1612 C CA . HIS A 1 219 ? 4.525 0.521 3.922 1.00 98.50 219 HIS A CA 1
ATOM 1613 C C . HIS A 1 219 ? 5.258 -0.263 5.011 1.00 98.50 219 HIS A C 1
ATOM 1615 O O . HIS A 1 219 ? 5.596 0.278 6.066 1.00 98.50 219 HIS A O 1
ATOM 1621 N N . ALA A 1 220 ? 5.508 -1.544 4.744 1.00 98.19 220 ALA A N 1
ATOM 1622 C CA . ALA A 1 220 ? 6.288 -2.414 5.614 1.00 98.19 220 ALA A CA 1
ATOM 1623 C C . ALA A 1 220 ? 7.624 -2.773 4.962 1.00 98.19 220 ALA A C 1
ATOM 1625 O O . ALA A 1 220 ? 7.634 -3.208 3.811 1.00 98.19 220 ALA A O 1
ATOM 1626 N N . THR A 1 221 ? 8.740 -2.645 5.683 1.00 96.69 221 THR A N 1
ATOM 1627 C CA . THR A 1 221 ? 10.060 -3.091 5.200 1.00 96.69 221 THR A CA 1
ATOM 1628 C C . THR A 1 221 ? 10.754 -3.975 6.236 1.00 96.69 221 THR A C 1
ATOM 1630 O O . THR A 1 221 ? 10.491 -3.820 7.430 1.00 96.69 221 THR A O 1
ATOM 1633 N N . PRO A 1 222 ? 11.675 -4.875 5.831 1.00 95.12 222 PRO A N 1
ATOM 1634 C CA . PRO A 1 222 ? 12.382 -5.758 6.764 1.00 95.12 222 PRO A CA 1
ATOM 1635 C C . PRO A 1 222 ? 13.080 -5.037 7.922 1.00 95.12 222 PRO A C 1
ATOM 1637 O O . PRO A 1 222 ? 13.217 -5.593 9.006 1.00 95.12 222 PRO A O 1
ATOM 1640 N N . LYS A 1 223 ? 13.527 -3.793 7.701 1.00 94.25 223 LYS A N 1
ATOM 1641 C CA . LYS A 1 223 ? 14.294 -3.030 8.690 1.00 94.25 223 LYS A CA 1
ATOM 1642 C C . LYS A 1 223 ? 13.414 -2.372 9.754 1.00 94.25 223 LYS A C 1
ATOM 1644 O O . LYS A 1 223 ? 13.843 -2.266 10.898 1.00 94.25 223 LYS A O 1
ATOM 1649 N N . THR A 1 224 ? 12.241 -1.873 9.380 1.00 95.31 224 THR A N 1
ATOM 1650 C CA . THR A 1 224 ? 11.427 -0.997 10.243 1.00 95.31 224 THR A CA 1
ATOM 1651 C C . THR A 1 224 ? 10.042 -1.559 10.546 1.00 95.31 224 THR A C 1
ATOM 1653 O O . THR A 1 224 ? 9.339 -0.999 11.385 1.00 95.31 224 THR A O 1
ATOM 1656 N N . GLY A 1 225 ? 9.640 -2.660 9.903 1.00 98.12 225 GLY A N 1
ATOM 1657 C CA . GLY A 1 225 ? 8.255 -3.114 9.938 1.00 98.12 225 GLY A CA 1
ATOM 1658 C C . GLY A 1 225 ? 7.331 -2.098 9.270 1.00 98.12 225 GLY A C 1
ATOM 1659 O O . GLY A 1 225 ? 7.749 -1.343 8.385 1.00 98.12 225 GLY A O 1
ATOM 1660 N N . VAL A 1 226 ? 6.066 -2.077 9.687 1.00 98.56 226 VAL A N 1
ATOM 1661 C CA . VAL A 1 226 ? 5.099 -1.081 9.213 1.00 98.56 226 VAL A CA 1
ATOM 1662 C C . VAL A 1 226 ? 5.457 0.297 9.759 1.00 98.56 226 VAL A C 1
ATOM 1664 O O . VAL A 1 226 ? 5.506 0.513 10.973 1.00 98.56 226 VAL A O 1
ATOM 1667 N N . HIS A 1 227 ? 5.636 1.259 8.862 1.00 98.31 227 HIS A N 1
ATOM 1668 C CA . HIS A 1 227 ? 5.914 2.643 9.218 1.00 98.31 227 HIS A CA 1
ATOM 1669 C C . HIS A 1 227 ? 5.305 3.621 8.206 1.00 98.31 227 HIS A C 1
ATOM 1671 O O . HIS A 1 227 ? 4.704 3.221 7.206 1.00 98.31 227 HIS A O 1
ATOM 1677 N N . ARG A 1 228 ? 5.416 4.914 8.523 1.00 98.19 228 ARG A N 1
ATOM 1678 C CA . ARG A 1 228 ? 4.782 6.018 7.800 1.00 98.19 228 ARG A CA 1
ATOM 1679 C C . ARG A 1 228 ? 5.804 7.083 7.428 1.00 98.19 228 ARG A C 1
ATOM 1681 O O . ARG A 1 228 ? 6.628 7.447 8.265 1.00 98.19 228 ARG A O 1
ATOM 1688 N N . LEU A 1 229 ? 5.653 7.647 6.237 1.00 98.31 229 LEU A N 1
ATOM 1689 C CA . LEU A 1 229 ? 6.361 8.822 5.741 1.00 98.31 229 LEU A CA 1
ATOM 1690 C C . LEU A 1 229 ? 5.347 9.890 5.318 1.00 98.31 229 LEU A C 1
ATOM 1692 O O . LEU A 1 229 ? 4.286 9.570 4.791 1.00 98.31 229 LEU A O 1
ATOM 1696 N N . GLU A 1 230 ? 5.664 11.163 5.529 1.00 98.31 230 GLU A N 1
ATOM 1697 C CA . GLU A 1 230 ? 4.874 12.270 4.983 1.00 98.31 230 GLU A CA 1
ATOM 1698 C C . GLU A 1 230 ? 5.479 12.707 3.645 1.00 98.31 230 GLU A C 1
ATOM 1700 O O . GLU A 1 230 ? 6.454 13.452 3.608 1.00 98.31 230 GLU A O 1
ATOM 1705 N N . ILE A 1 231 ? 4.919 12.222 2.537 1.00 98.31 231 ILE A N 1
ATOM 1706 C CA . ILE A 1 231 ? 5.462 12.454 1.188 1.00 98.31 231 ILE A CA 1
ATOM 1707 C C . ILE A 1 231 ? 4.994 13.774 0.562 1.00 98.31 231 ILE A C 1
ATOM 1709 O O . ILE A 1 231 ? 5.507 14.167 -0.480 1.00 98.31 231 ILE A O 1
ATOM 1713 N N . SER A 1 232 ? 4.063 14.485 1.207 1.00 97.44 232 SER A N 1
ATOM 1714 C CA . SER A 1 232 ? 3.812 15.906 0.928 1.00 97.44 232 SER A CA 1
ATOM 1715 C C . SER A 1 232 ? 4.975 16.798 1.373 1.00 97.44 232 SER A C 1
ATOM 1717 O O . SER A 1 232 ? 5.129 17.899 0.850 1.00 97.44 232 SER A O 1
ATOM 1719 N N . HIS A 1 233 ? 5.806 16.331 2.312 1.00 97.56 233 HIS A N 1
ATOM 1720 C CA . HIS A 1 233 ? 7.027 17.018 2.713 1.00 97.56 233 HIS A CA 1
ATOM 1721 C C . HIS A 1 233 ? 8.215 16.541 1.853 1.00 97.56 233 HIS A C 1
ATOM 1723 O O . HIS A 1 233 ? 8.411 15.327 1.715 1.00 97.56 233 HIS A O 1
ATOM 1729 N N . PRO A 1 234 ? 9.067 17.446 1.323 1.00 95.75 234 PRO A N 1
ATOM 1730 C CA . PRO A 1 234 ? 10.193 17.065 0.465 1.00 95.75 234 PRO A CA 1
ATOM 1731 C C . PRO A 1 234 ? 11.134 16.030 1.093 1.00 95.75 234 PRO A C 1
ATOM 1733 O O . PRO A 1 234 ? 11.587 15.111 0.413 1.00 95.75 234 PRO A O 1
ATOM 1736 N N . ASP A 1 235 ? 11.398 16.140 2.398 1.00 97.25 235 ASP A N 1
ATOM 1737 C CA . ASP A 1 235 ? 12.262 15.187 3.108 1.00 97.25 235 ASP A CA 1
ATOM 1738 C C . ASP A 1 235 ? 11.654 13.784 3.209 1.00 97.25 235 ASP A C 1
ATOM 1740 O O . ASP A 1 235 ? 12.380 12.800 3.081 1.00 97.25 235 ASP A O 1
ATOM 1744 N N . GLY A 1 236 ? 10.336 13.676 3.406 1.00 97.44 236 GLY A N 1
ATOM 1745 C CA . GLY A 1 236 ? 9.667 12.379 3.490 1.00 97.44 236 GLY A CA 1
ATOM 1746 C C . GLY A 1 236 ? 9.630 11.675 2.137 1.00 97.44 236 GLY A C 1
ATOM 1747 O O . GLY A 1 236 ? 9.912 10.479 2.060 1.00 97.44 236 GLY A O 1
ATOM 1748 N N . LEU A 1 237 ? 9.378 12.425 1.058 1.00 97.75 237 LEU A N 1
ATOM 1749 C CA . LEU A 1 237 ? 9.474 11.896 -0.302 1.00 97.75 237 LEU A CA 1
ATOM 1750 C C . LEU A 1 237 ? 10.912 11.489 -0.648 1.00 97.75 237 LEU A C 1
ATOM 1752 O O . LEU A 1 237 ? 11.126 10.394 -1.166 1.00 97.75 237 LEU A O 1
ATOM 1756 N N . ARG A 1 238 ? 11.907 12.326 -0.326 1.00 96.62 238 ARG A N 1
ATOM 1757 C CA . ARG A 1 238 ? 13.321 11.995 -0.547 1.00 96.62 238 ARG A CA 1
ATOM 1758 C C . ARG A 1 238 ? 13.709 10.711 0.184 1.00 96.62 238 ARG A C 1
ATOM 1760 O O . ARG A 1 238 ? 14.288 9.828 -0.439 1.00 96.62 238 ARG A O 1
ATOM 1767 N N . PHE A 1 239 ? 13.340 10.575 1.458 1.00 96.44 239 PHE A N 1
ATOM 1768 C CA . PHE A 1 239 ? 13.618 9.366 2.235 1.00 96.44 239 PHE A CA 1
ATOM 1769 C C . PHE A 1 239 ? 12.979 8.121 1.606 1.00 96.44 239 PHE A C 1
ATOM 1771 O O . PHE A 1 239 ? 13.644 7.094 1.472 1.00 96.44 239 PHE A O 1
ATOM 1778 N N . PHE A 1 240 ? 11.718 8.216 1.167 1.00 96.88 240 PHE A N 1
ATOM 1779 C CA . PHE A 1 240 ? 11.044 7.122 0.466 1.00 96.88 240 PHE A CA 1
ATOM 1780 C C . PHE A 1 240 ? 11.803 6.705 -0.799 1.00 96.88 240 PHE A C 1
ATOM 1782 O O . PHE A 1 240 ? 12.075 5.520 -1.004 1.00 96.88 240 PHE A O 1
ATOM 1789 N N . ILE A 1 241 ? 12.182 7.682 -1.631 1.00 95.69 241 ILE A N 1
ATOM 1790 C CA . ILE A 1 241 ? 12.945 7.439 -2.857 1.00 95.69 241 ILE A CA 1
ATOM 1791 C C . ILE A 1 241 ? 14.280 6.780 -2.514 1.00 95.69 241 ILE A C 1
ATOM 1793 O O . ILE A 1 241 ? 14.608 5.765 -3.111 1.00 95.69 241 ILE A O 1
ATOM 1797 N N . GLU A 1 242 ? 15.037 7.287 -1.544 1.00 94.06 242 GLU A N 1
ATOM 1798 C CA . GLU A 1 242 ? 16.335 6.724 -1.150 1.00 94.06 242 GLU A CA 1
ATOM 1799 C C . GLU A 1 242 ? 16.227 5.289 -0.621 1.00 94.06 242 GLU A C 1
ATOM 1801 O O . GLU A 1 242 ? 17.039 4.428 -0.978 1.00 94.06 242 GLU A O 1
ATOM 1806 N N . GLU A 1 243 ? 15.221 5.001 0.209 1.00 93.31 243 GLU A N 1
ATOM 1807 C CA . GLU A 1 243 ? 14.990 3.657 0.732 1.00 93.31 243 GLU A CA 1
ATOM 1808 C C . GLU A 1 243 ? 14.664 2.680 -0.399 1.00 93.31 243 GLU A C 1
ATOM 1810 O O . GLU A 1 243 ? 15.243 1.590 -0.485 1.00 93.31 243 GLU A O 1
ATOM 1815 N N . MET A 1 244 ? 13.777 3.091 -1.302 1.00 93.31 244 MET A N 1
ATOM 1816 C CA . MET A 1 244 ? 13.331 2.257 -2.403 1.00 93.31 244 MET A CA 1
ATOM 1817 C C . MET A 1 244 ? 14.353 2.169 -3.522 1.00 93.31 244 MET A C 1
ATOM 1819 O O . MET A 1 244 ? 14.423 1.113 -4.130 1.00 93.31 244 MET A O 1
ATOM 1823 N N . GLN A 1 245 ? 15.169 3.190 -3.792 1.00 87.69 245 GLN A N 1
ATOM 1824 C CA . GLN A 1 245 ? 16.065 3.276 -4.951 1.00 87.69 245 GLN A CA 1
ATOM 1825 C C . GLN A 1 245 ? 17.387 2.514 -4.770 1.00 87.69 245 GLN A C 1
ATOM 1827 O O . GLN A 1 245 ? 18.116 2.350 -5.742 1.00 87.69 245 GLN A O 1
ATOM 1832 N N . ARG A 1 246 ? 17.674 1.943 -3.590 1.00 82.38 246 ARG A N 1
ATOM 1833 C CA . ARG A 1 246 ? 18.919 1.187 -3.323 1.00 82.38 246 ARG A CA 1
ATOM 1834 C C . ARG A 1 246 ? 19.272 0.167 -4.419 1.00 82.38 246 ARG A C 1
ATOM 1836 O O . ARG A 1 246 ? 18.440 -0.661 -4.797 1.00 82.38 246 ARG A O 1
ATOM 1843 N N . GLY A 1 247 ? 20.520 0.190 -4.884 1.00 79.62 247 GLY A N 1
ATOM 1844 C CA . GLY A 1 247 ? 21.015 -0.645 -5.987 1.00 79.62 247 GLY A CA 1
ATOM 1845 C C . GLY A 1 247 ? 20.980 0.058 -7.351 1.00 79.62 247 GLY A C 1
ATOM 1846 O O . GLY A 1 247 ? 20.526 1.189 -7.470 1.00 79.62 247 GLY A O 1
ATOM 1847 N N . ALA A 1 248 ? 21.485 -0.613 -8.389 1.00 73.75 248 ALA A N 1
ATOM 1848 C CA . ALA A 1 248 ? 21.713 -0.001 -9.705 1.00 73.75 248 ALA A CA 1
ATOM 1849 C C . ALA A 1 248 ? 20.483 0.018 -10.636 1.00 73.75 248 ALA A C 1
ATOM 1851 O O . ALA A 1 248 ? 20.499 0.670 -11.678 1.00 73.75 248 ALA A O 1
ATOM 1852 N N . SER A 1 249 ? 19.413 -0.709 -10.305 1.00 82.62 249 SER A N 1
ATOM 1853 C CA . SER A 1 249 ? 18.247 -0.825 -11.185 1.00 82.62 249 SER A CA 1
ATOM 1854 C C . SER A 1 249 ? 17.397 0.446 -11.169 1.00 82.62 249 SER A C 1
ATOM 1856 O O . SER A 1 249 ? 16.969 0.901 -10.105 1.00 82.62 249 SER A O 1
ATOM 1858 N N . LYS A 1 250 ? 17.054 0.957 -12.358 1.00 88.81 250 LYS A N 1
ATOM 1859 C CA . LYS A 1 250 ? 15.990 1.957 -12.510 1.00 88.81 250 LYS A CA 1
ATOM 1860 C C . LYS A 1 250 ? 14.685 1.384 -11.954 1.00 88.81 250 LYS A C 1
ATOM 1862 O O . LYS A 1 250 ? 14.295 0.269 -12.311 1.00 88.81 250 LYS A O 1
ATOM 1867 N N . LYS A 1 251 ? 14.038 2.151 -11.078 1.00 94.38 251 LYS A N 1
ATOM 1868 C CA . LYS A 1 251 ? 12.773 1.783 -10.447 1.00 94.38 251 LYS A CA 1
ATOM 1869 C C . LYS A 1 251 ? 11.674 2.719 -10.897 1.00 94.38 251 LYS A C 1
ATOM 1871 O O . LYS A 1 251 ? 11.910 3.905 -11.134 1.00 94.38 251 LYS A O 1
ATOM 1876 N N . MET A 1 252 ? 10.493 2.149 -11.033 1.00 95.00 252 MET A N 1
ATOM 1877 C CA . MET A 1 252 ? 9.284 2.838 -11.447 1.00 95.00 252 MET A CA 1
ATOM 1878 C C . MET A 1 252 ? 8.238 2.678 -10.349 1.00 95.00 252 MET A C 1
ATOM 1880 O O . MET A 1 252 ? 8.307 1.724 -9.572 1.00 95.00 252 MET A O 1
ATOM 1884 N N . ILE A 1 253 ? 7.278 3.590 -10.289 1.00 95.56 253 ILE A N 1
ATOM 1885 C CA . ILE A 1 253 ? 6.113 3.470 -9.422 1.00 95.56 253 ILE A CA 1
ATOM 1886 C C . ILE A 1 253 ? 4.842 3.713 -10.220 1.00 95.56 253 ILE A C 1
ATOM 1888 O O . ILE A 1 253 ? 4.708 4.719 -10.916 1.00 95.56 253 ILE A O 1
ATOM 1892 N N . LEU A 1 254 ? 3.907 2.781 -10.077 1.00 94.50 254 LEU A N 1
ATOM 1893 C CA . LEU A 1 254 ? 2.541 2.902 -10.553 1.00 94.50 254 LEU A CA 1
ATOM 1894 C C . LEU A 1 254 ? 1.638 3.215 -9.364 1.00 94.50 254 LEU A C 1
ATOM 1896 O O . LEU A 1 254 ? 1.756 2.567 -8.326 1.00 94.50 254 LEU A O 1
ATOM 1900 N N . LEU A 1 255 ? 0.758 4.203 -9.512 1.00 95.56 255 LEU A N 1
ATOM 1901 C CA . LEU A 1 255 ? -0.150 4.663 -8.466 1.00 95.56 255 LEU A CA 1
ATOM 1902 C C . LEU A 1 255 ? -1.593 4.495 -8.933 1.00 95.56 255 LEU A C 1
ATOM 1904 O O . LEU A 1 255 ? -1.953 4.986 -10.000 1.00 95.56 255 LEU A O 1
ATOM 1908 N N . LEU A 1 256 ? -2.412 3.835 -8.121 1.00 94.31 256 LEU A N 1
ATOM 1909 C CA . LEU A 1 256 ? -3.810 3.539 -8.403 1.00 94.31 256 LEU A CA 1
ATOM 1910 C C . LEU A 1 256 ? -4.686 4.104 -7.284 1.00 94.31 256 LEU A C 1
ATOM 1912 O O . LEU A 1 256 ? -4.651 3.641 -6.146 1.00 94.31 256 LEU A O 1
ATOM 1916 N N . GLU A 1 257 ? -5.443 5.144 -7.600 1.00 95.38 257 GLU A N 1
ATOM 1917 C CA . GLU A 1 257 ? -6.396 5.777 -6.699 1.00 95.38 257 GLU A CA 1
ATOM 1918 C C . GLU A 1 257 ? -7.700 4.978 -6.638 1.00 95.38 257 GLU A C 1
ATOM 1920 O O . GLU A 1 257 ? -8.235 4.559 -7.664 1.00 95.38 257 GLU A O 1
ATOM 1925 N N . ALA A 1 258 ? -8.225 4.809 -5.426 1.00 94.81 258 ALA A N 1
ATOM 1926 C CA . ALA A 1 258 ? -9.486 4.151 -5.126 1.00 94.81 258 ALA A CA 1
ATOM 1927 C C . ALA A 1 258 ? -10.292 5.000 -4.131 1.00 94.81 258 ALA A C 1
ATOM 1929 O O . ALA A 1 258 ? -9.785 5.413 -3.084 1.00 94.81 258 ALA A O 1
ATOM 1930 N N . ALA A 1 259 ? -11.564 5.258 -4.440 1.00 94.75 259 ALA A N 1
ATOM 1931 C CA . ALA A 1 259 ? -12.451 5.986 -3.538 1.00 94.75 259 ALA A CA 1
ATOM 1932 C C . ALA A 1 259 ? -12.744 5.168 -2.270 1.00 94.75 259 ALA A C 1
ATOM 1934 O O . ALA A 1 259 ? -13.106 3.990 -2.351 1.00 94.75 259 ALA A O 1
ATOM 1935 N N . LEU A 1 260 ? -12.635 5.799 -1.099 1.00 93.50 260 LEU A N 1
ATOM 1936 C CA . LEU A 1 260 ? -13.073 5.190 0.152 1.00 93.50 260 LEU A CA 1
ATOM 1937 C C . LEU A 1 260 ? -14.596 5.319 0.294 1.00 93.50 260 LEU A C 1
ATOM 1939 O O . LEU A 1 260 ? -15.180 6.307 -0.167 1.00 93.50 260 LEU A O 1
ATOM 1943 N N . PRO A 1 261 ? -15.267 4.354 0.948 1.00 90.25 261 PRO A N 1
ATOM 1944 C CA . PRO A 1 261 ? -16.676 4.488 1.281 1.00 90.25 261 PRO A CA 1
ATOM 1945 C C . PRO A 1 261 ? -16.927 5.767 2.085 1.00 90.25 261 PRO A C 1
ATOM 1947 O O . PRO A 1 261 ? -16.152 6.125 2.974 1.00 90.25 261 PRO A O 1
ATOM 1950 N N . ALA A 1 262 ? -18.042 6.445 1.804 1.00 82.25 262 ALA A N 1
ATOM 1951 C CA . ALA A 1 262 ? -18.468 7.562 2.636 1.00 82.25 262 ALA A CA 1
ATOM 1952 C C . ALA A 1 262 ? -18.645 7.086 4.094 1.00 82.25 262 ALA A C 1
ATOM 1954 O O . ALA A 1 262 ? -19.134 5.969 4.304 1.00 82.25 262 ALA A O 1
ATOM 1955 N N . PRO A 1 263 ? -18.303 7.915 5.101 1.00 69.12 263 PRO A N 1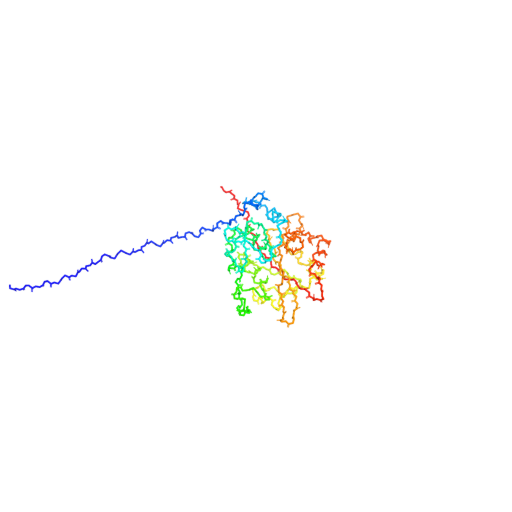
ATOM 1956 C CA . PRO A 1 263 ? -18.590 7.593 6.492 1.00 69.12 263 PRO A CA 1
ATOM 1957 C C . PRO A 1 263 ? -20.071 7.238 6.626 1.00 69.12 263 PRO A C 1
ATOM 1959 O O . PRO A 1 263 ? -20.930 7.990 6.149 1.00 69.12 263 PRO A O 1
ATOM 1962 N N . ARG A 1 264 ? -20.380 6.088 7.236 1.00 56.34 264 ARG A N 1
ATOM 1963 C CA . ARG A 1 264 ? -21.773 5.742 7.529 1.00 56.34 264 ARG A CA 1
ATOM 1964 C C . ARG A 1 264 ? -22.323 6.844 8.431 1.00 56.34 264 ARG A C 1
ATOM 1966 O O . ARG A 1 264 ? -21.775 7.109 9.493 1.00 56.34 264 ARG A O 1
ATOM 1973 N N . ARG A 1 265 ? -23.365 7.537 7.966 1.00 45.06 265 ARG A N 1
ATOM 1974 C CA . ARG A 1 265 ? -24.174 8.378 8.846 1.00 45.06 265 ARG A CA 1
ATOM 1975 C C . ARG A 1 265 ? -25.005 7.412 9.669 1.00 45.06 265 ARG A C 1
ATOM 1977 O O . ARG A 1 265 ? -25.908 6.790 9.108 1.00 45.06 265 ARG A O 1
ATOM 1984 N N . ASP A 1 266 ? -24.653 7.246 10.934 1.00 43.84 266 ASP A N 1
ATOM 1985 C CA . ASP A 1 266 ? -25.494 6.513 11.872 1.00 43.84 266 ASP A CA 1
ATOM 1986 C C . ASP A 1 266 ? -26.879 7.181 11.860 1.00 43.84 266 ASP A C 1
ATOM 1988 O O . ASP A 1 266 ? -26.991 8.403 12.001 1.00 43.84 266 ASP A O 1
ATOM 1992 N N . ARG A 1 267 ? -27.904 6.395 11.524 1.00 35.41 267 ARG A N 1
ATOM 1993 C CA . ARG A 1 267 ? -29.311 6.801 11.580 1.00 35.41 267 ARG A CA 1
ATOM 1994 C C . ARG A 1 267 ? -29.880 6.426 12.932 1.00 35.41 267 ARG A C 1
ATOM 1996 O O . ARG A 1 267 ? -29.545 5.312 13.389 1.00 35.41 267 ARG A O 1
#

pLDDT: mean 85.77, std 16.31, range [35.41, 98.75]

Radius of gyration: 23.54 Å; chains: 1; bounding box: 90×79×42 Å

Sequence (267 aa):
MRLRLCAVLGFPVVCLLGVAAMSLAAQAVPVPADLTAKGVAPGASPTDMADAFKGIPYRDDGTLDEQGRYTLFERPDQIFQTPGLNCSGFVLSLSRYLLGRNIGLAQAAHDRLGDSGPDSPLGKDWDFGWDLIWNIASLAANPRILSPPGAPDAAQGNDGATQRGFALSDAAAWGAALGQMRPGTMVLGSVSKTTPGGPRHYHVVLILPARDGRVLLYHATPKTGVHRLEISHPDGLRFFIEEMQRGASKKMILLLEAALPAPRRDR

Secondary structure (DSSP, 8-state):
--------------------------------HHHHHTT--TT--HHHHHHTTTTPPP-TTEEE-TTS-EEESS-TT--BSS----HHHHHHHHHHHHHT----HHHHT--SSS-S-TT-TTS-SSSHHHHHHHHHHTTSSS-EE---TTS---STT--SSS---EETT-HHHHHHHHTT--TTEEEEEEEEEEETTEEEEEEEEEEEE-TTS-EEEEEEETTTEEEEEETTSHHHHHHHHHHHH-SSS-EEEEEEEEEPPPPP---

Foldseek 3Di:
DDDDDDDDDDDDPPPPPCPPPPPPPQPFQAADPQLVVQPLDAPGFLVSSQVSQFQQAADVQWAAALNRFIAGLVCNVDTDPGGHYAFLRSVVSSLCSQQRHSQGSLLLQPDPPCPDDPVCNSNPDQCSLVSNQLSSQVVFPPKWWQAAPPDDTPPDPDPCQPCQGFWLPDPNGLVSSLVPDDAQKKKKKFKWWADPVGIGRDGIWIWHQDPVRWIKIWGADNVGGIDIFGCVDVVSSVVVSVVRVPDDTTMGMIMMMGGGDDRDPDD